Protein AF-A0AB39K925-F1 (afdb_monomer_lite)

pLDDT: mean 79.67, std 19.2, range [39.97, 98.81]

Sequence (270 aa):
MNDAAIALESFAKQTCGRACVMPPIQPVVLDVYKQSFTAFVGGAADKYQFLGRPLDIDFPDDIGAGPTGIMKSCMRKFKEASSSQITKAKFEYYGYEEAYSTDSVVKRYRGKLLLNLLTDIKNILKEEPNTQINLVGHSLGGWNVAGLSEELSKAKICTVHTLITIDPVGIRLSKSGVGNDRARIYYLEPDPVAKKWINIFSQPLKNYRDDYIAILGGRWNDDDTAKANFNSVSTYHHGEASEMFFEKKFLENKMSASDLLVSELKKVIK

Structure (mmCIF, N/CA/C/O backbone):
data_AF-A0AB39K925-F1
#
_entry.id   AF-A0AB39K925-F1
#
loop_
_atom_site.group_PDB
_atom_site.id
_atom_site.type_symbol
_atom_site.label_atom_id
_atom_site.label_alt_id
_atom_site.label_comp_id
_atom_site.label_asym_id
_atom_site.label_entity_id
_atom_site.label_seq_id
_atom_site.pdbx_PDB_ins_code
_atom_site.Cartn_x
_atom_site.Cartn_y
_atom_site.Cartn_z
_atom_site.occupancy
_atom_site.B_iso_or_equiv
_atom_site.auth_seq_id
_atom_site.auth_comp_id
_atom_site.auth_asym_id
_atom_site.auth_atom_id
_atom_site.pdbx_PDB_model_num
ATOM 1 N N . MET A 1 1 ? -50.123 -66.318 20.715 1.00 51.59 1 MET A N 1
ATOM 2 C CA . MET A 1 1 ? -48.963 -65.664 21.354 1.00 51.59 1 MET A CA 1
ATOM 3 C C . MET A 1 1 ? -47.736 -66.025 20.529 1.00 51.59 1 MET A C 1
ATOM 5 O O . MET A 1 1 ? -47.376 -67.187 20.593 1.00 51.59 1 MET A O 1
ATOM 9 N N . ASN A 1 2 ? -47.220 -65.132 19.669 1.00 53.00 2 ASN A N 1
ATOM 10 C CA . ASN A 1 2 ? -45.777 -64.810 19.572 1.00 53.00 2 ASN A CA 1
ATOM 11 C C . ASN A 1 2 ? -45.336 -63.952 18.371 1.00 53.00 2 ASN A C 1
ATOM 13 O O . ASN A 1 2 ? -44.225 -63.453 18.429 1.00 53.00 2 ASN A O 1
ATOM 17 N N . ASP A 1 3 ? -46.152 -63.685 17.347 1.00 44.84 3 ASP A N 1
ATOM 18 C CA . ASP A 1 3 ? -45.584 -63.033 16.142 1.00 44.84 3 ASP A CA 1
ATOM 19 C C . ASP A 1 3 ? -45.811 -61.513 16.047 1.00 44.84 3 ASP A C 1
ATOM 21 O O . ASP A 1 3 ? -45.020 -60.798 15.437 1.00 44.84 3 ASP A O 1
ATOM 25 N N . ALA A 1 4 ? -46.833 -60.968 16.719 1.00 45.16 4 ALA A N 1
ATOM 26 C CA . ALA A 1 4 ? -47.114 -59.526 16.684 1.00 45.16 4 ALA A CA 1
ATOM 27 C C . ALA A 1 4 ? -46.199 -58.691 17.607 1.00 45.16 4 ALA A C 1
ATOM 29 O O . ALA A 1 4 ? -45.936 -57.523 17.327 1.00 45.16 4 ALA A O 1
ATOM 30 N N . ALA A 1 5 ? -45.689 -59.285 18.693 1.00 46.44 5 ALA A N 1
ATOM 31 C CA . ALA A 1 5 ? -44.814 -58.595 19.647 1.00 46.44 5 ALA A CA 1
ATOM 32 C C . ALA A 1 5 ? -43.366 -58.478 19.132 1.00 46.44 5 ALA A C 1
ATOM 34 O O . ALA A 1 5 ? -42.722 -57.451 19.331 1.00 46.44 5 ALA A O 1
ATOM 35 N N . ILE A 1 6 ? -42.887 -59.487 18.393 1.00 49.88 6 ILE A N 1
ATOM 36 C CA . ILE A 1 6 ? -41.534 -59.504 17.813 1.00 49.88 6 ILE A CA 1
ATOM 37 C C . ILE A 1 6 ? -41.422 -58.497 16.652 1.00 49.88 6 ILE A C 1
ATOM 39 O O . ILE A 1 6 ? -40.397 -57.832 16.494 1.00 49.88 6 ILE A O 1
ATOM 43 N N . ALA A 1 7 ? -42.500 -58.306 15.882 1.00 46.22 7 ALA A N 1
ATOM 44 C CA . ALA A 1 7 ? -42.533 -57.327 14.797 1.00 46.22 7 ALA A CA 1
ATOM 45 C C . ALA A 1 7 ? -42.440 -55.872 15.305 1.00 46.22 7 ALA A C 1
ATOM 47 O O . ALA A 1 7 ? -41.695 -55.078 14.724 1.00 46.22 7 ALA A O 1
ATOM 48 N N . LEU A 1 8 ? -43.112 -55.530 16.416 1.00 45.06 8 LEU A N 1
ATOM 49 C CA . LEU A 1 8 ? -43.080 -54.175 16.988 1.00 45.06 8 LEU A CA 1
ATOM 50 C C . LEU A 1 8 ? -41.719 -53.807 17.604 1.00 45.06 8 LEU A C 1
ATOM 52 O O . LEU A 1 8 ? -41.271 -52.671 17.444 1.00 45.06 8 LEU A O 1
ATOM 56 N N . GLU A 1 9 ? -41.023 -54.750 18.250 1.00 48.09 9 GLU A N 1
ATOM 57 C CA . GLU A 1 9 ? -39.669 -54.498 18.771 1.00 48.09 9 GLU A CA 1
ATOM 58 C C . GLU A 1 9 ? -38.623 -54.341 17.656 1.00 48.09 9 GLU A C 1
ATOM 60 O O . GLU A 1 9 ? -37.677 -53.561 17.805 1.00 48.09 9 GLU A O 1
ATOM 65 N N . SER A 1 10 ? -38.798 -55.029 16.519 1.00 46.25 10 SER A N 1
ATOM 66 C CA . SER A 1 10 ? -37.899 -54.883 15.365 1.00 46.25 10 SER A CA 1
ATOM 67 C C . SER A 1 10 ? -38.067 -53.532 14.656 1.00 46.25 10 SER A C 1
ATOM 69 O O . SER A 1 10 ? -37.075 -52.926 14.252 1.00 46.25 10 SER A O 1
ATOM 71 N N . PHE A 1 11 ? -39.297 -53.004 14.599 1.00 40.09 11 PHE A N 1
ATOM 72 C CA . PHE A 1 11 ? -39.590 -51.708 13.982 1.00 40.09 11 PHE A CA 1
ATOM 73 C C . PHE A 1 11 ? -39.119 -50.535 14.855 1.00 40.09 11 PHE A C 1
ATOM 75 O O . PHE A 1 11 ? -38.554 -49.569 14.345 1.00 40.09 11 PHE A O 1
ATOM 82 N N . ALA A 1 12 ? -39.256 -50.646 16.183 1.00 42.91 12 ALA A N 1
ATOM 83 C CA . ALA A 1 12 ? -38.799 -49.619 17.122 1.00 42.91 12 ALA A CA 1
ATOM 84 C C . ALA A 1 12 ? -37.264 -49.495 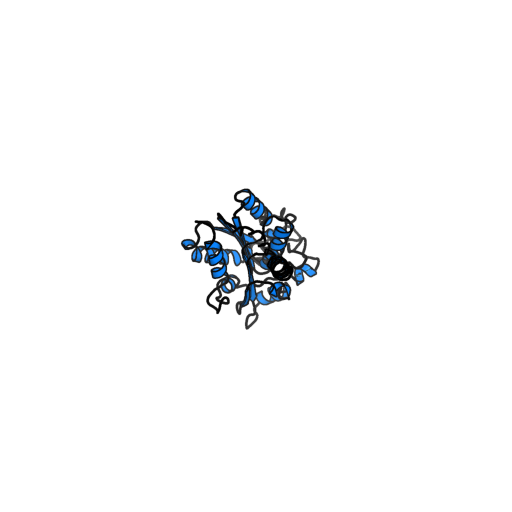17.193 1.00 42.91 12 ALA A C 1
ATOM 86 O O . ALA A 1 12 ? -36.744 -48.416 17.473 1.00 42.91 12 ALA A O 1
ATOM 87 N N . LYS A 1 13 ? -36.516 -50.570 16.895 1.00 44.41 13 LYS A N 1
ATOM 88 C CA . LYS A 1 13 ? -35.043 -50.526 16.824 1.00 44.41 13 LYS A CA 1
ATOM 89 C C . LYS A 1 13 ? -34.501 -49.964 15.507 1.00 44.41 13 LYS A C 1
ATOM 91 O O . LYS A 1 13 ? -33.328 -49.598 15.466 1.00 44.41 13 LYS A O 1
ATOM 96 N N . GLN A 1 14 ? -35.320 -49.854 14.458 1.00 44.38 14 GLN A N 1
ATOM 97 C CA . GLN A 1 14 ? -34.864 -49.428 13.129 1.00 44.38 14 GLN A CA 1
ATOM 98 C C . GLN A 1 14 ? -35.153 -47.950 12.804 1.00 44.38 14 GLN A C 1
ATOM 100 O O . GLN A 1 14 ? -34.630 -47.436 11.818 1.00 44.38 14 GLN A O 1
ATOM 105 N N . THR A 1 15 ? -35.903 -47.230 13.648 1.00 43.38 15 THR A N 1
ATOM 106 C CA . THR A 1 15 ? -36.219 -45.800 13.441 1.00 43.38 15 THR A CA 1
ATOM 107 C C . THR A 1 15 ? -35.570 -44.845 14.441 1.00 43.38 15 THR A C 1
ATOM 109 O O . THR A 1 15 ? -35.857 -43.649 14.409 1.00 43.38 15 THR A O 1
ATOM 112 N N . CYS A 1 16 ? -34.625 -45.304 15.266 1.00 39.97 16 CYS A N 1
ATOM 113 C CA . CYS A 1 16 ? -33.675 -44.398 15.919 1.00 39.97 16 CYS A CA 1
ATOM 114 C C . CYS A 1 16 ? -32.659 -43.910 14.879 1.00 39.97 16 CYS A C 1
ATOM 116 O O . CYS A 1 16 ? -31.478 -44.260 14.911 1.00 39.97 16 CYS A O 1
ATOM 118 N N . GLY A 1 17 ? -33.137 -43.113 13.919 1.00 42.66 17 GLY A N 1
ATOM 119 C CA . GLY A 1 17 ? -32.275 -42.292 13.093 1.00 42.66 17 GLY A CA 1
ATOM 120 C C . GLY A 1 17 ? -31.360 -41.523 14.032 1.00 42.66 17 GLY A C 1
ATOM 121 O O . GLY A 1 17 ? -31.836 -40.858 14.954 1.00 42.66 17 GLY A O 1
ATOM 122 N N . ARG A 1 18 ? -30.043 -41.665 13.842 1.00 45.69 18 ARG A N 1
ATOM 123 C CA . ARG A 1 18 ? -29.064 -40.781 14.474 1.00 45.69 18 ARG A CA 1
ATOM 124 C C . ARG A 1 18 ? -29.578 -39.367 14.257 1.00 45.69 18 ARG A C 1
ATOM 126 O O . ARG A 1 18 ? -29.612 -38.919 13.112 1.00 45.69 18 ARG A O 1
ATOM 133 N N . ALA A 1 19 ? -29.997 -38.699 15.331 1.00 46.19 19 ALA A N 1
ATOM 134 C CA . ALA A 1 19 ? -30.190 -37.265 15.298 1.00 46.19 19 ALA A CA 1
ATOM 135 C C . ALA A 1 19 ? -28.877 -36.712 14.749 1.00 46.19 19 ALA A C 1
ATOM 137 O O . ALA A 1 19 ? -27.824 -36.872 15.371 1.00 46.19 19 ALA A O 1
ATOM 138 N N . CYS A 1 20 ? -28.918 -36.209 13.516 1.00 41.69 20 CYS A N 1
ATOM 139 C CA . CYS A 1 20 ? -27.788 -35.530 12.925 1.00 41.69 20 CYS A CA 1
ATOM 140 C C . CYS A 1 20 ? -27.566 -34.348 13.857 1.00 41.69 20 CYS A C 1
ATOM 142 O O . CYS A 1 20 ? -28.397 -33.441 13.903 1.00 41.69 20 CYS A O 1
ATOM 144 N N . VAL A 1 21 ? -26.546 -34.444 14.712 1.00 49.94 21 VAL A N 1
ATOM 145 C CA . VAL A 1 21 ? -26.159 -33.356 15.598 1.00 49.94 21 VAL A CA 1
ATOM 146 C C . VAL A 1 21 ? -25.818 -32.233 14.643 1.00 49.94 21 VAL A C 1
ATOM 148 O O . VAL A 1 21 ? -24.780 -32.283 13.982 1.00 49.94 21 VAL A O 1
ATOM 151 N N . MET A 1 22 ? -26.749 -31.294 14.472 1.00 47.53 22 MET A N 1
ATOM 152 C CA . MET A 1 22 ? -26.477 -30.120 13.670 1.00 47.53 22 MET A CA 1
ATOM 153 C C . MET A 1 22 ? -25.223 -29.506 14.282 1.00 47.53 22 MET A C 1
ATOM 155 O O . MET A 1 22 ? -25.206 -29.298 15.503 1.00 47.53 22 MET A O 1
ATOM 159 N N . PRO A 1 23 ? -24.155 -29.289 13.494 1.00 61.94 23 PRO A N 1
ATOM 160 C CA . PRO A 1 23 ? -22.993 -28.605 14.020 1.00 61.94 23 PRO A CA 1
ATOM 161 C C . PRO A 1 23 ? -23.488 -27.298 14.648 1.00 61.94 23 PRO A C 1
ATOM 163 O O . PRO A 1 23 ? -24.399 -26.672 14.088 1.00 61.94 23 PRO A O 1
ATOM 166 N N . PRO A 1 24 ? -22.979 -26.926 15.836 1.00 61.25 24 PRO A N 1
ATOM 167 C CA . PRO A 1 24 ? -23.414 -25.714 16.510 1.00 61.25 24 PRO A CA 1
ATOM 168 C C . PRO A 1 24 ? -23.374 -24.566 15.506 1.00 61.25 24 PRO A C 1
ATOM 170 O O . PRO A 1 24 ? -22.366 -24.384 14.822 1.00 61.25 24 PRO A O 1
ATOM 173 N N . ILE A 1 25 ? -24.494 -23.847 15.380 1.00 60.50 25 ILE A N 1
ATOM 174 C CA . ILE A 1 25 ? -24.596 -22.673 14.514 1.00 60.50 25 ILE A CA 1
ATOM 175 C C . ILE A 1 25 ? -23.546 -21.692 15.019 1.00 60.50 25 ILE A C 1
ATOM 177 O O . ILE A 1 25 ? -23.737 -21.026 16.036 1.00 60.50 25 ILE A O 1
ATOM 181 N N . GLN A 1 26 ? -22.403 -21.663 14.344 1.00 48.38 26 GLN A N 1
ATOM 182 C CA . GLN A 1 26 ? -21.343 -20.730 14.650 1.00 48.38 26 GLN A CA 1
ATOM 183 C C . GLN A 1 26 ? -21.826 -19.379 14.117 1.00 48.38 26 GLN A C 1
ATOM 185 O O . GLN A 1 26 ? -22.092 -19.275 12.915 1.00 48.38 26 GLN A O 1
ATOM 190 N N . PRO A 1 27 ? -22.027 -18.362 14.975 1.00 52.28 27 PRO A N 1
ATOM 191 C CA . PRO A 1 27 ? -22.447 -17.056 14.500 1.00 52.28 27 PRO A CA 1
ATOM 192 C C . PRO A 1 27 ? -21.432 -16.579 13.465 1.00 52.28 27 PRO A C 1
ATOM 194 O O . PRO A 1 27 ? -20.229 -16.575 13.735 1.00 52.28 27 PRO A O 1
ATOM 197 N N . VAL A 1 28 ? -21.903 -16.187 12.281 1.00 50.75 28 VAL A N 1
ATOM 198 C CA . VAL A 1 28 ? -21.050 -15.486 11.322 1.00 50.75 28 VAL A CA 1
ATOM 199 C C . VAL A 1 28 ? -20.752 -14.129 11.945 1.00 50.75 28 VAL A C 1
ATOM 201 O O . VAL A 1 28 ? -21.590 -13.228 11.927 1.00 50.75 28 VAL A O 1
ATOM 204 N N . VAL A 1 29 ? -19.579 -14.001 12.562 1.00 54.28 29 VAL A N 1
ATOM 205 C CA . VAL A 1 29 ? -19.074 -12.713 13.030 1.00 54.28 29 VAL A CA 1
ATOM 206 C C . VAL A 1 29 ? -18.722 -11.919 11.780 1.00 54.28 29 VAL A C 1
ATOM 208 O O . VAL A 1 29 ? -17.685 -12.134 11.160 1.00 54.28 29 VAL A O 1
ATOM 211 N N . LEU A 1 30 ? -19.635 -11.049 11.357 1.00 59.06 30 LEU A N 1
ATOM 212 C CA . LEU A 1 30 ? -19.348 -10.079 10.312 1.00 59.06 30 LEU A CA 1
ATOM 213 C C . LEU A 1 30 ? -18.447 -9.004 10.915 1.00 59.06 30 LEU A C 1
ATOM 215 O O . LEU A 1 30 ? -18.808 -8.388 11.918 1.00 59.06 30 LEU A O 1
ATOM 219 N N . ASP A 1 31 ? -17.284 -8.770 10.308 1.00 67.25 31 ASP A N 1
ATOM 220 C CA . ASP A 1 31 ? -16.444 -7.638 10.683 1.00 67.25 31 ASP A CA 1
ATOM 221 C C . ASP A 1 31 ? -17.167 -6.340 10.331 1.00 67.25 31 ASP A C 1
ATOM 223 O O . ASP A 1 31 ? -17.244 -5.924 9.172 1.00 67.25 31 ASP A O 1
ATOM 227 N N . VAL A 1 32 ? -17.726 -5.706 11.353 1.00 84.62 32 VAL A N 1
ATOM 228 C CA . VAL A 1 32 ? -18.398 -4.424 11.222 1.00 84.62 32 VAL A CA 1
ATOM 229 C C . VAL A 1 32 ? -17.369 -3.316 11.404 1.00 84.62 32 VAL A C 1
ATOM 231 O O . VAL A 1 32 ? -17.030 -2.946 12.524 1.00 84.62 32 VAL A O 1
ATOM 234 N N . TYR A 1 33 ? -16.867 -2.773 10.296 1.00 92.56 33 TYR A N 1
ATOM 235 C CA . TYR A 1 33 ? -15.899 -1.678 10.331 1.00 92.56 33 TYR A CA 1
ATOM 236 C C . TYR A 1 33 ? -16.581 -0.319 10.524 1.00 92.56 33 TYR A C 1
ATOM 238 O O . TYR A 1 33 ? -17.520 0.017 9.798 1.00 92.56 33 TYR A O 1
ATOM 246 N N . LYS A 1 34 ? -16.084 0.492 11.468 1.00 93.00 34 LYS A N 1
ATOM 247 C CA . LYS A 1 34 ? -16.598 1.852 11.734 1.00 93.00 34 LYS A CA 1
ATOM 248 C C . LYS A 1 34 ? -15.879 2.945 10.955 1.00 93.00 34 LYS A C 1
ATOM 250 O O . LYS A 1 34 ? -16.462 3.990 10.681 1.00 93.00 34 LYS A O 1
ATOM 255 N N . GLN A 1 35 ? -14.617 2.709 10.623 1.00 95.19 35 GLN A N 1
ATOM 256 C CA . GLN A 1 35 ? -13.798 3.585 9.795 1.00 95.19 35 GLN A CA 1
ATOM 257 C C . GLN A 1 35 ? -12.802 2.750 8.990 1.00 95.19 35 GLN A C 1
ATOM 259 O O . GLN A 1 35 ? -12.639 1.553 9.233 1.00 95.19 35 GLN A O 1
ATOM 264 N N . SER A 1 36 ? -12.115 3.386 8.048 1.00 96.62 36 SER A N 1
ATOM 265 C CA . SER A 1 36 ? -11.005 2.775 7.320 1.00 96.62 36 SER A CA 1
ATOM 266 C C . SER A 1 36 ? -9.754 3.632 7.391 1.00 96.62 36 SER A C 1
ATOM 268 O O . SER A 1 36 ? -9.810 4.864 7.410 1.00 96.62 36 SER A O 1
ATOM 270 N N . PHE A 1 37 ? -8.619 2.951 7.377 1.00 98.00 37 PHE A N 1
ATOM 271 C CA . PHE A 1 37 ? -7.307 3.532 7.191 1.00 98.00 37 PHE A CA 1
ATOM 272 C C . PHE A 1 37 ? -6.637 2.837 6.010 1.00 98.00 37 PHE A C 1
ATOM 274 O O . PHE A 1 37 ? -6.571 1.609 5.958 1.00 98.00 37 PHE A O 1
ATOM 281 N N . THR A 1 38 ? -6.163 3.626 5.050 1.00 98.56 38 THR A N 1
ATOM 282 C CA . THR A 1 38 ? -5.440 3.122 3.883 1.00 98.56 38 THR A CA 1
ATOM 283 C C . THR A 1 38 ? -4.083 3.800 3.779 1.00 98.56 38 THR A C 1
ATOM 285 O O . THR A 1 38 ? -4.007 5.020 3.615 1.00 98.56 38 THR A O 1
ATOM 288 N N . ALA A 1 39 ? -3.017 3.006 3.837 1.00 98.69 39 ALA A N 1
ATOM 289 C CA . ALA A 1 39 ? -1.658 3.482 3.619 1.00 98.69 39 ALA A CA 1
ATOM 290 C C . ALA A 1 39 ? -1.254 3.299 2.152 1.00 98.69 39 ALA A C 1
ATOM 292 O O . ALA A 1 39 ? -1.333 2.192 1.620 1.00 98.69 39 ALA A O 1
ATOM 293 N N . PHE A 1 40 ? -0.793 4.376 1.518 1.00 98.75 40 PHE A N 1
ATOM 294 C CA . PHE A 1 40 ? -0.135 4.343 0.214 1.00 98.75 40 PHE A CA 1
ATOM 295 C C . PHE A 1 40 ? 1.375 4.423 0.434 1.00 98.75 40 PHE A C 1
ATOM 297 O O . PHE A 1 40 ? 1.874 5.424 0.948 1.00 98.75 40 PHE A O 1
ATOM 304 N N . VAL A 1 41 ? 2.095 3.367 0.066 1.00 98.19 41 VAL A N 1
ATOM 305 C CA . VAL A 1 41 ? 3.518 3.185 0.360 1.00 98.19 41 VAL A CA 1
ATOM 306 C C . VAL A 1 41 ? 4.323 3.208 -0.933 1.00 98.19 41 VAL A C 1
ATOM 308 O O . VAL A 1 41 ? 4.177 2.338 -1.794 1.00 98.19 41 VAL A O 1
ATOM 311 N N . GLY A 1 42 ? 5.159 4.232 -1.067 1.00 95.50 42 GLY A N 1
ATOM 312 C CA . GLY A 1 42 ? 6.044 4.430 -2.209 1.00 95.50 42 GLY A CA 1
ATOM 313 C C . GLY A 1 42 ? 7.257 3.508 -2.208 1.00 95.50 42 GLY A C 1
ATOM 314 O O . GLY A 1 42 ? 7.669 3.016 -1.160 1.00 95.50 42 GLY A O 1
ATOM 315 N N . GLY A 1 43 ? 7.838 3.299 -3.387 1.00 90.06 43 GLY A N 1
ATOM 316 C CA . GLY A 1 43 ? 9.073 2.541 -3.570 1.00 90.06 43 GLY A CA 1
ATOM 317 C C . GLY A 1 43 ? 10.343 3.298 -3.180 1.00 90.06 43 GLY A C 1
ATOM 318 O O . GLY A 1 43 ? 10.303 4.381 -2.585 1.00 90.06 43 GLY A O 1
ATOM 319 N N . ALA A 1 44 ? 11.492 2.734 -3.570 1.00 85.31 44 ALA A N 1
ATOM 320 C CA . ALA A 1 44 ? 12.769 3.445 -3.560 1.00 85.31 44 ALA A CA 1
ATOM 321 C C . ALA A 1 44 ? 12.610 4.835 -4.182 1.00 85.31 44 ALA A C 1
ATOM 323 O O . ALA A 1 44 ? 11.936 4.974 -5.202 1.00 85.31 44 ALA A O 1
ATOM 324 N N . ALA A 1 45 ? 13.256 5.845 -3.598 1.00 85.88 45 ALA A N 1
ATOM 325 C CA . ALA A 1 45 ? 13.236 7.205 -4.127 1.00 85.88 45 ALA A CA 1
ATOM 326 C C . ALA A 1 45 ? 11.848 7.885 -4.139 1.00 85.88 45 ALA A C 1
ATOM 328 O O . ALA A 1 45 ? 11.738 8.946 -4.738 1.00 85.88 45 ALA A O 1
ATOM 329 N N . ASP A 1 46 ? 10.783 7.334 -3.535 1.00 91.06 46 ASP A N 1
ATOM 330 C CA . ASP A 1 46 ? 9.438 7.927 -3.656 1.00 91.06 46 ASP A CA 1
ATOM 331 C C . ASP A 1 46 ? 9.202 9.074 -2.662 1.00 91.06 46 ASP A C 1
ATOM 333 O O . ASP A 1 46 ? 9.090 10.238 -3.055 1.00 91.06 46 ASP A O 1
ATOM 337 N N . LYS A 1 47 ? 9.172 8.779 -1.354 1.00 91.00 47 LYS A N 1
ATOM 338 C CA . LYS A 1 47 ? 8.989 9.807 -0.308 1.00 91.00 47 LYS A CA 1
ATOM 339 C C . LYS A 1 47 ? 10.292 10.509 0.050 1.00 91.00 47 LYS A C 1
ATOM 341 O O . LYS A 1 47 ? 10.277 11.679 0.427 1.00 91.00 47 LYS A O 1
ATOM 346 N N . TYR A 1 48 ? 11.398 9.789 -0.088 1.00 85.81 48 TYR A N 1
ATOM 347 C CA . TYR A 1 48 ? 12.736 10.200 0.308 1.00 85.81 48 TYR A CA 1
ATOM 348 C C . TYR A 1 48 ? 13.745 9.788 -0.760 1.00 85.81 48 TYR A C 1
ATOM 350 O O . TYR A 1 48 ? 13.521 8.809 -1.465 1.00 85.81 48 TYR A O 1
ATOM 358 N N . GLN A 1 49 ? 14.878 10.485 -0.847 1.00 78.94 49 GLN A N 1
ATOM 359 C CA . GLN A 1 49 ? 15.953 10.146 -1.785 1.00 78.94 49 GLN A CA 1
ATOM 360 C C . GLN A 1 49 ? 16.597 8.775 -1.494 1.00 78.94 49 GLN A C 1
ATOM 362 O O . GLN A 1 49 ? 16.706 8.355 -0.333 1.00 78.94 49 GLN A O 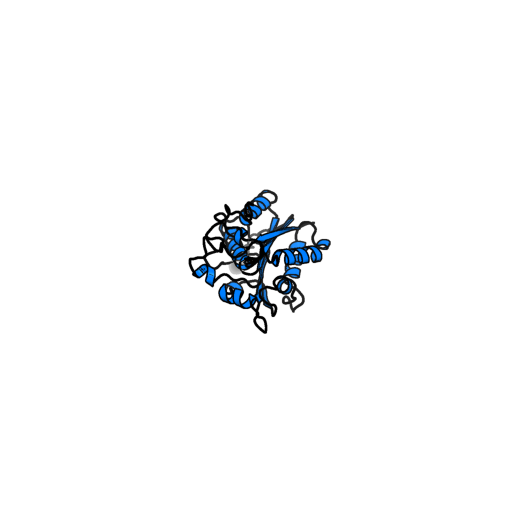1
ATOM 367 N N . PHE A 1 50 ? 17.061 8.106 -2.559 1.00 69.19 50 PHE A N 1
ATOM 368 C CA . PHE A 1 50 ? 17.614 6.740 -2.540 1.00 69.19 50 PHE A CA 1
ATOM 369 C C . PHE A 1 50 ? 19.160 6.649 -2.486 1.00 69.19 50 PHE A C 1
ATOM 371 O O . PHE A 1 50 ? 19.705 5.553 -2.405 1.00 69.19 50 PHE A O 1
ATOM 378 N N . LEU A 1 51 ? 19.905 7.761 -2.452 1.00 56.97 51 LEU A N 1
ATOM 379 C CA . LEU A 1 51 ? 21.380 7.768 -2.364 1.00 56.97 51 LEU A CA 1
ATOM 380 C C . LEU A 1 51 ? 21.877 8.579 -1.154 1.00 56.97 51 LEU A C 1
ATOM 382 O O . LEU A 1 51 ? 21.325 9.629 -0.853 1.00 56.97 51 LEU A O 1
ATOM 386 N N . GLY A 1 52 ? 22.920 8.083 -0.468 1.00 51.88 52 GLY A N 1
ATOM 387 C CA . GLY A 1 52 ? 23.663 8.827 0.572 1.00 51.88 52 GLY A CA 1
ATOM 388 C C . GLY A 1 52 ? 23.481 8.402 2.040 1.00 51.88 52 GLY A C 1
ATOM 389 O O . GLY A 1 52 ? 24.119 8.973 2.919 1.00 51.88 52 GLY A O 1
ATOM 390 N N . ARG A 1 53 ? 22.686 7.368 2.352 1.00 52.03 53 ARG A N 1
ATOM 391 C CA . ARG A 1 53 ? 22.410 6.980 3.757 1.00 52.03 53 ARG A CA 1
ATOM 392 C C . ARG A 1 53 ? 23.448 6.137 4.525 1.00 52.03 53 ARG A C 1
ATOM 394 O O . ARG A 1 53 ? 23.147 5.793 5.667 1.00 52.03 53 ARG A O 1
ATOM 401 N N . PRO A 1 54 ? 24.643 5.786 4.006 1.00 43.34 54 PRO A N 1
ATOM 402 C CA . PRO A 1 54 ? 25.708 5.277 4.871 1.00 43.34 54 PRO A CA 1
ATOM 403 C C . PRO A 1 54 ? 26.350 6.348 5.773 1.00 43.34 54 PRO A C 1
ATOM 405 O O . PRO A 1 54 ? 27.132 5.967 6.636 1.00 43.34 54 PRO A O 1
ATOM 408 N N . LEU A 1 55 ? 26.072 7.650 5.569 1.00 42.59 55 LEU A N 1
ATOM 409 C CA . LEU A 1 55 ? 26.792 8.757 6.230 1.00 42.59 55 LEU A CA 1
ATOM 410 C C . LEU A 1 55 ? 25.909 9.889 6.808 1.00 42.59 55 LEU A C 1
ATOM 412 O O . LEU A 1 55 ? 26.464 10.893 7.234 1.00 42.59 55 LEU A O 1
ATOM 416 N N . ASP A 1 56 ? 24.573 9.768 6.821 1.00 51.12 56 ASP A N 1
ATOM 417 C CA . ASP A 1 56 ? 23.650 10.840 7.274 1.00 51.12 56 ASP A CA 1
ATOM 418 C C . ASP A 1 56 ? 23.894 12.216 6.605 1.00 51.12 56 ASP A C 1
ATOM 420 O O . ASP A 1 56 ? 23.748 13.271 7.221 1.00 51.12 56 ASP A O 1
ATOM 424 N N . ILE A 1 57 ? 24.264 12.216 5.320 1.00 52.59 57 ILE A N 1
ATOM 425 C CA . ILE A 1 57 ? 24.455 13.440 4.530 1.00 52.59 57 ILE A CA 1
ATOM 426 C C . ILE A 1 57 ? 23.183 13.703 3.715 1.00 52.59 57 ILE A C 1
ATOM 428 O O . ILE A 1 57 ? 22.857 12.940 2.803 1.00 52.59 57 ILE A O 1
ATOM 432 N N . ASP A 1 58 ? 22.476 14.790 4.037 1.00 55.41 58 ASP A N 1
ATOM 433 C CA . ASP A 1 58 ? 21.344 15.300 3.255 1.00 55.41 58 ASP A CA 1
ATOM 434 C C . ASP A 1 58 ? 21.877 16.018 2.001 1.00 55.41 58 ASP A C 1
ATOM 436 O O . ASP A 1 58 ? 22.249 17.193 2.046 1.00 55.41 58 ASP A O 1
ATOM 440 N N . PHE A 1 59 ? 21.926 15.318 0.867 1.00 53.34 59 PHE A N 1
ATOM 441 C CA . PHE A 1 59 ? 22.161 15.963 -0.425 1.00 53.34 59 PHE A CA 1
ATOM 442 C C . PHE A 1 59 ? 20.924 16.787 -0.846 1.00 53.34 59 PHE A C 1
ATOM 444 O O . PHE A 1 59 ? 19.798 16.494 -0.426 1.00 53.34 59 PHE A O 1
ATOM 451 N N . PRO A 1 60 ? 21.096 17.853 -1.646 1.00 53.12 60 PRO A N 1
ATOM 452 C CA . PRO A 1 60 ? 19.959 18.566 -2.219 1.00 53.12 60 PRO A CA 1
ATOM 453 C C . PRO A 1 60 ? 19.158 17.659 -3.185 1.00 53.12 60 PRO A C 1
ATOM 455 O O . PRO A 1 60 ? 19.655 16.634 -3.666 1.00 53.12 60 PRO A O 1
ATOM 458 N N . ASP A 1 61 ? 17.873 17.989 -3.404 1.00 53.75 61 ASP A N 1
ATOM 459 C CA . ASP A 1 61 ? 16.901 17.106 -4.092 1.00 53.75 61 ASP A CA 1
ATOM 460 C C . ASP A 1 61 ? 17.284 16.770 -5.550 1.00 53.75 61 ASP A C 1
ATOM 462 O O . ASP A 1 61 ? 16.762 15.827 -6.135 1.00 53.75 61 ASP A O 1
ATOM 466 N N . ASP A 1 62 ? 18.231 17.512 -6.115 1.00 48.59 62 ASP A N 1
ATOM 467 C CA . ASP A 1 62 ? 18.770 17.407 -7.468 1.00 48.59 62 ASP A CA 1
ATOM 468 C C . ASP A 1 62 ? 20.005 16.491 -7.596 1.00 48.59 62 ASP A C 1
ATOM 470 O O . ASP A 1 62 ? 20.413 16.186 -8.717 1.00 48.59 62 ASP A O 1
ATOM 474 N N . ILE A 1 63 ? 20.587 16.008 -6.487 1.00 45.03 63 ILE A N 1
ATOM 475 C CA . ILE A 1 63 ? 21.827 15.193 -6.482 1.00 45.03 63 ILE A CA 1
ATOM 476 C C . ILE A 1 63 ? 21.562 13.714 -6.090 1.00 45.03 63 ILE A C 1
ATOM 478 O O . ILE A 1 63 ? 22.471 12.953 -5.766 1.00 45.03 63 ILE A O 1
ATOM 482 N N . GLY A 1 64 ? 20.316 13.233 -6.182 1.00 53.38 64 GLY A N 1
ATOM 483 C CA . GLY A 1 64 ? 19.952 11.847 -5.854 1.00 53.38 64 GLY A CA 1
ATOM 484 C C . GLY A 1 64 ? 18.823 11.277 -6.714 1.00 53.38 64 GLY A C 1
ATOM 485 O O . GLY A 1 64 ? 18.154 11.991 -7.452 1.00 53.38 64 GLY A O 1
ATOM 486 N N . ALA A 1 65 ? 18.588 9.965 -6.621 1.00 67.69 65 ALA A N 1
ATOM 487 C CA . ALA A 1 65 ? 17.365 9.375 -7.162 1.00 67.69 65 ALA A CA 1
ATOM 488 C C . ALA A 1 65 ? 16.197 9.705 -6.211 1.00 67.69 65 ALA A C 1
ATOM 490 O O . ALA A 1 65 ? 16.186 9.220 -5.077 1.00 67.69 65 ALA A O 1
ATOM 491 N N . GLY A 1 66 ? 15.244 10.531 -6.662 1.00 77.12 66 GLY A N 1
ATOM 492 C CA . GLY A 1 66 ? 14.050 10.957 -5.908 1.00 77.12 66 GLY A CA 1
ATOM 493 C C . GLY A 1 66 ? 14.179 12.318 -5.206 1.00 77.12 66 GLY A C 1
ATOM 494 O O . GLY A 1 66 ? 15.212 12.966 -5.354 1.00 77.12 66 GLY A O 1
ATOM 495 N N . PRO A 1 67 ? 13.172 12.742 -4.410 1.00 88.06 67 PRO A N 1
ATOM 496 C CA . PRO A 1 67 ? 11.878 12.083 -4.198 1.00 88.06 67 PRO A CA 1
ATOM 497 C C . PRO A 1 67 ? 10.959 12.180 -5.434 1.00 88.06 67 PRO A C 1
ATOM 499 O O . PRO A 1 67 ? 10.804 13.255 -6.008 1.00 88.06 67 PRO A O 1
ATOM 502 N N . THR A 1 68 ? 10.336 11.077 -5.856 1.00 89.00 68 THR A N 1
ATOM 503 C CA . THR A 1 68 ? 9.491 11.024 -7.067 1.00 89.00 68 THR A CA 1
ATOM 504 C C . THR A 1 68 ? 8.016 11.330 -6.797 1.00 89.00 68 THR A C 1
ATOM 506 O O . THR A 1 68 ? 7.329 11.848 -7.676 1.00 89.00 68 THR A O 1
ATOM 509 N N . GLY A 1 69 ? 7.505 11.048 -5.594 1.00 93.75 69 GLY A N 1
ATOM 510 C CA . GLY A 1 69 ? 6.110 11.311 -5.228 1.00 93.75 69 GLY A CA 1
ATOM 511 C C . GLY A 1 69 ? 5.073 10.527 -6.046 1.00 93.75 69 GLY A C 1
ATOM 512 O O . GLY A 1 69 ? 3.935 10.997 -6.190 1.00 93.75 69 GLY A O 1
ATOM 513 N N . ILE A 1 70 ? 5.440 9.361 -6.583 1.00 95.25 70 ILE A N 1
ATOM 514 C CA . ILE A 1 70 ? 4.578 8.500 -7.405 1.00 95.25 70 ILE A CA 1
ATOM 515 C C . ILE A 1 70 ? 3.360 8.066 -6.590 1.00 95.25 70 ILE A C 1
ATOM 517 O O . ILE A 1 70 ? 2.220 8.350 -6.976 1.00 95.25 70 ILE A O 1
ATOM 521 N N . MET A 1 71 ? 3.571 7.458 -5.421 1.00 98.12 71 MET A N 1
ATOM 522 C CA . MET A 1 71 ? 2.461 6.970 -4.600 1.00 98.12 71 MET A CA 1
ATOM 523 C C . MET A 1 71 ? 1.703 8.088 -3.887 1.00 98.12 71 MET A C 1
ATOM 525 O O . MET A 1 71 ? 0.495 7.963 -3.673 1.00 98.12 71 MET A O 1
ATOM 529 N N . LYS A 1 72 ? 2.343 9.238 -3.633 1.00 98.12 72 LYS A N 1
ATOM 530 C CA . LYS A 1 72 ? 1.635 10.454 -3.197 1.00 98.12 72 LYS A CA 1
ATOM 531 C C . LYS A 1 72 ? 0.632 10.921 -4.253 1.00 98.12 72 LYS A C 1
ATOM 533 O O . LYS A 1 72 ? -0.504 11.269 -3.927 1.00 98.12 72 LYS A O 1
ATOM 538 N N . SER A 1 73 ? 1.051 10.928 -5.518 1.00 97.88 73 SER A N 1
ATOM 539 C CA . SER A 1 73 ? 0.208 11.323 -6.649 1.00 97.88 73 SER A CA 1
ATOM 540 C C . SER A 1 73 ? -0.903 10.305 -6.906 1.00 97.88 73 SER A C 1
ATOM 542 O O . SER A 1 73 ? -2.048 10.708 -7.108 1.00 97.88 73 SER A O 1
ATOM 544 N N . CYS A 1 74 ? -0.592 9.008 -6.816 1.00 98.44 74 CYS A N 1
ATOM 545 C CA . CYS A 1 74 ? -1.564 7.917 -6.897 1.00 98.44 74 CYS A CA 1
ATOM 546 C C . CYS A 1 74 ? -2.651 8.048 -5.815 1.00 98.44 74 CYS A C 1
ATOM 548 O O . CYS A 1 74 ? -3.839 8.109 -6.136 1.00 98.44 74 CYS A O 1
ATOM 550 N N . MET A 1 75 ? -2.253 8.218 -4.547 1.00 98.44 75 MET A N 1
ATOM 551 C CA . MET A 1 75 ? -3.175 8.443 -3.429 1.00 98.44 75 MET A CA 1
ATOM 552 C C . MET A 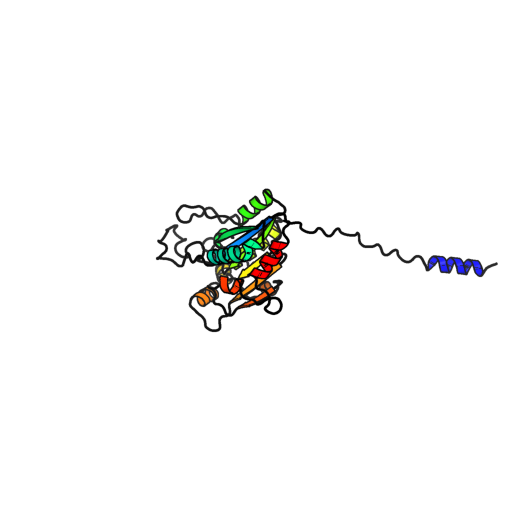1 75 ? -4.066 9.663 -3.670 1.00 98.44 75 MET A C 1
ATOM 554 O O . MET A 1 75 ? -5.272 9.606 -3.438 1.00 98.44 75 MET A O 1
ATOM 558 N N . ARG A 1 76 ? -3.493 10.783 -4.129 1.00 97.81 76 ARG A N 1
ATOM 559 C CA . ARG A 1 76 ? -4.260 12.006 -4.392 1.00 97.81 76 ARG A CA 1
ATOM 560 C C . ARG A 1 76 ? -5.320 11.782 -5.474 1.00 97.81 76 ARG A C 1
ATOM 562 O O . ARG A 1 76 ? -6.485 12.076 -5.216 1.00 97.81 76 ARG A O 1
ATOM 569 N N . LYS A 1 77 ? -4.942 11.206 -6.622 1.00 97.81 77 LYS A N 1
ATOM 570 C CA . LYS A 1 77 ? -5.885 10.846 -7.697 1.00 97.81 77 LYS A CA 1
ATOM 571 C C . LYS A 1 77 ? -6.992 9.920 -7.176 1.00 97.81 77 LYS A C 1
ATOM 573 O O . LYS A 1 77 ? -8.164 10.137 -7.468 1.00 97.81 77 LYS A O 1
ATOM 578 N N . PHE A 1 78 ? -6.638 8.927 -6.356 1.00 97.50 78 PHE A N 1
ATOM 579 C CA . PHE A 1 78 ? -7.605 8.003 -5.761 1.00 97.50 78 PHE A CA 1
ATOM 580 C C . PHE A 1 78 ? -8.602 8.719 -4.850 1.00 97.50 78 PHE A C 1
ATOM 582 O O . PHE A 1 78 ? -9.811 8.521 -4.976 1.00 97.50 78 PHE A O 1
ATOM 589 N N . LYS A 1 79 ? -8.113 9.577 -3.948 1.00 95.56 79 LYS A N 1
ATOM 590 C CA . LYS A 1 79 ? -8.959 10.371 -3.048 1.00 95.56 79 LYS A CA 1
ATOM 591 C C . LYS A 1 79 ? -9.912 11.268 -3.829 1.00 95.56 79 LYS A C 1
ATOM 593 O O . LYS A 1 79 ? -11.092 11.309 -3.506 1.00 95.56 79 LYS A O 1
ATOM 598 N N . GLU A 1 80 ? -9.418 11.953 -4.859 1.00 94.25 80 GLU A N 1
ATOM 599 C CA . GLU A 1 80 ? -10.233 12.810 -5.726 1.00 94.25 80 GLU A CA 1
ATOM 600 C C . GLU A 1 80 ? -11.355 11.994 -6.395 1.00 94.25 80 GLU A C 1
ATOM 602 O O . GLU A 1 80 ? -12.531 12.330 -6.240 1.00 94.25 80 GLU A O 1
ATOM 607 N N . ALA A 1 81 ? -11.016 10.864 -7.026 1.00 92.50 81 ALA A N 1
ATOM 608 C CA . ALA A 1 81 ? -11.965 10.000 -7.736 1.00 92.50 81 ALA A CA 1
ATOM 609 C C . ALA A 1 81 ? -12.987 9.279 -6.828 1.00 92.50 81 ALA A C 1
ATOM 611 O O . ALA A 1 81 ? -14.080 8.921 -7.276 1.00 92.50 81 ALA A O 1
ATOM 612 N N . SER A 1 82 ? -12.651 9.046 -5.556 1.00 92.56 82 SER A N 1
ATOM 613 C CA . SER A 1 82 ? -13.475 8.263 -4.620 1.00 92.56 82 SER A CA 1
ATOM 614 C C . SER A 1 82 ? -14.180 9.089 -3.538 1.00 92.56 82 SER A C 1
ATOM 616 O O . SER A 1 82 ? -15.028 8.553 -2.824 1.00 92.56 82 SER A O 1
ATOM 618 N N . SER A 1 83 ? -13.888 10.389 -3.438 1.00 84.62 83 SER A N 1
ATOM 619 C CA . SER A 1 83 ? -14.362 11.291 -2.373 1.00 84.62 83 SER A CA 1
ATOM 620 C C . SER A 1 83 ? -15.881 11.300 -2.161 1.00 84.62 83 SER A C 1
ATOM 622 O O . SER A 1 83 ? -16.342 11.309 -1.024 1.00 84.62 83 SER A O 1
ATOM 624 N N . SER A 1 84 ? -16.676 11.245 -3.232 1.00 84.12 84 SER A N 1
ATOM 625 C CA . SER A 1 84 ? -18.146 11.221 -3.153 1.00 84.12 84 SER A CA 1
ATOM 626 C C . SER A 1 84 ? -18.722 9.864 -2.734 1.00 84.12 84 SER A C 1
ATOM 628 O O . SER A 1 84 ? -19.909 9.752 -2.428 1.00 84.12 84 SER A O 1
ATOM 630 N N . GLN A 1 85 ? -17.895 8.819 -2.735 1.00 84.88 85 GLN A N 1
ATOM 631 C CA . GLN A 1 85 ? -18.316 7.432 -2.567 1.00 84.88 85 GLN A CA 1
ATOM 632 C C . GLN A 1 85 ? -17.995 6.871 -1.176 1.00 84.88 85 GLN A C 1
ATOM 634 O O . GLN A 1 85 ? -18.507 5.806 -0.830 1.00 84.88 85 GLN A O 1
ATOM 639 N N . ILE A 1 86 ? -17.151 7.556 -0.397 1.00 87.31 86 ILE A N 1
ATOM 640 C CA . ILE A 1 86 ? -16.566 7.044 0.846 1.00 87.31 86 ILE A CA 1
ATOM 641 C C . ILE A 1 86 ? -16.635 8.129 1.927 1.00 87.31 86 ILE A C 1
ATOM 643 O O . ILE A 1 86 ? -16.134 9.229 1.732 1.00 87.31 86 ILE A O 1
ATOM 647 N N . THR A 1 87 ? -17.241 7.826 3.079 1.00 76.25 87 THR A N 1
ATOM 648 C CA . THR A 1 87 ? -17.583 8.844 4.094 1.00 76.25 87 THR A CA 1
ATOM 649 C C . THR A 1 87 ? -16.756 8.774 5.386 1.00 76.25 87 THR A C 1
ATOM 651 O O . THR A 1 87 ? -16.832 9.699 6.187 1.00 76.25 87 THR A O 1
ATOM 654 N N . LYS A 1 88 ? -15.941 7.724 5.597 1.00 87.75 88 LYS A N 1
ATOM 655 C CA . LYS A 1 88 ? -15.098 7.524 6.803 1.00 87.75 88 LYS A CA 1
ATOM 656 C C . LYS A 1 88 ? -13.756 6.851 6.484 1.00 87.75 88 LYS A C 1
ATOM 658 O O . LYS A 1 88 ? -13.417 5.799 7.034 1.00 87.75 88 LYS A O 1
ATOM 663 N N . ALA A 1 89 ? -13.009 7.428 5.546 1.00 92.31 89 ALA A N 1
ATOM 664 C CA . ALA A 1 89 ? -11.701 6.914 5.149 1.00 92.31 89 ALA A CA 1
ATOM 665 C C . ALA A 1 89 ? -10.573 7.904 5.418 1.00 92.31 89 ALA A C 1
ATOM 667 O O . ALA A 1 89 ? -10.592 9.042 4.945 1.00 92.31 89 ALA A O 1
ATOM 668 N N . LYS A 1 90 ? -9.563 7.430 6.150 1.00 95.88 90 LYS A N 1
ATOM 669 C CA . LYS A 1 90 ? -8.275 8.093 6.318 1.00 95.88 90 LYS A CA 1
ATOM 670 C C . LYS A 1 90 ? -7.280 7.509 5.320 1.00 95.88 90 LYS A C 1
ATOM 672 O O . LYS A 1 90 ? -7.176 6.294 5.166 1.00 95.88 90 LYS A O 1
ATOM 677 N N . PHE A 1 91 ? -6.536 8.392 4.667 1.00 97.38 91 PHE A N 1
ATOM 678 C CA . PHE A 1 91 ? -5.518 8.043 3.683 1.00 97.38 91 PHE A CA 1
ATOM 679 C C . PHE A 1 91 ? -4.215 8.716 4.066 1.00 97.38 91 PHE A C 1
ATOM 681 O O . PHE A 1 91 ? -4.206 9.937 4.237 1.00 97.38 91 PHE A O 1
ATOM 688 N N . GLU A 1 92 ? -3.145 7.938 4.160 1.00 98.00 92 GLU A N 1
ATOM 689 C CA . GLU A 1 92 ? -1.821 8.434 4.529 1.00 98.00 92 GLU A CA 1
ATOM 690 C C . GLU A 1 92 ? -0.753 7.926 3.561 1.00 98.00 92 GLU A C 1
ATOM 692 O O . GLU A 1 92 ? -0.875 6.847 2.975 1.00 98.00 92 GLU A O 1
ATOM 697 N N . TYR A 1 93 ? 0.292 8.734 3.389 1.00 98.06 93 TYR A N 1
ATOM 698 C CA . TYR A 1 93 ? 1.378 8.484 2.448 1.00 98.06 93 TYR A CA 1
ATOM 699 C C . TYR A 1 93 ? 2.696 8.193 3.171 1.00 98.06 93 TYR A C 1
ATOM 701 O O . TYR A 1 93 ? 3.185 9.010 3.962 1.00 98.06 93 TYR A O 1
ATOM 709 N N . TYR A 1 94 ? 3.303 7.060 2.829 1.00 96.38 94 TYR A N 1
ATOM 710 C CA . TYR A 1 94 ? 4.524 6.550 3.440 1.00 96.38 94 TYR A CA 1
ATOM 711 C C . TYR A 1 94 ? 5.603 6.246 2.396 1.00 96.38 94 TYR A C 1
ATOM 713 O O . TYR A 1 94 ? 5.308 5.922 1.247 1.00 96.38 94 TYR A O 1
ATOM 721 N N . GLY A 1 95 ? 6.866 6.350 2.800 1.00 93.38 95 GLY A N 1
ATOM 722 C CA . GLY A 1 95 ? 7.991 5.740 2.096 1.00 93.38 95 GLY A CA 1
ATOM 723 C C . GLY A 1 95 ? 8.113 4.272 2.491 1.00 93.38 95 GLY A C 1
ATOM 724 O O . GLY A 1 95 ? 7.651 3.883 3.566 1.00 93.38 95 GLY A O 1
ATOM 725 N N . TYR A 1 96 ? 8.742 3.451 1.651 1.00 90.56 96 TYR A N 1
ATOM 726 C CA . TYR A 1 96 ? 8.943 2.037 1.969 1.00 90.56 96 TYR A CA 1
ATOM 727 C C . TYR A 1 96 ? 9.669 1.855 3.314 1.00 90.56 96 TYR A C 1
ATOM 729 O O . TYR A 1 96 ? 9.326 0.947 4.064 1.00 90.56 96 TYR A O 1
ATOM 737 N N . GLU A 1 97 ? 10.596 2.751 3.676 1.00 87.06 97 GLU A N 1
ATOM 738 C CA . GLU A 1 97 ? 11.349 2.693 4.935 1.00 87.06 97 GLU A CA 1
ATOM 739 C C . GLU A 1 97 ? 10.456 2.806 6.176 1.00 87.06 97 GLU A C 1
ATOM 741 O O . GLU A 1 97 ? 10.803 2.291 7.235 1.00 87.06 97 GLU A O 1
ATOM 746 N N . GLU A 1 98 ? 9.323 3.500 6.054 1.00 91.50 98 GLU A N 1
ATOM 747 C CA . GLU A 1 98 ? 8.358 3.710 7.139 1.00 91.50 98 GLU A CA 1
ATOM 748 C C . GLU A 1 98 ? 7.382 2.534 7.277 1.00 91.50 98 GLU A C 1
ATOM 750 O O . GLU A 1 98 ? 6.705 2.415 8.298 1.00 91.50 98 GLU A O 1
ATOM 755 N N . ALA A 1 99 ? 7.315 1.667 6.261 1.00 92.44 99 ALA A N 1
ATOM 756 C CA . ALA A 1 99 ? 6.543 0.426 6.244 1.00 92.44 99 ALA A CA 1
ATOM 757 C C . ALA A 1 99 ? 7.388 -0.808 6.616 1.00 92.44 99 ALA A C 1
ATOM 759 O O . ALA A 1 99 ? 6.956 -1.935 6.395 1.00 92.44 99 ALA A O 1
ATOM 760 N N . TYR A 1 100 ? 8.587 -0.597 7.164 1.00 85.00 100 TYR A N 1
ATOM 761 C CA . TYR A 1 100 ? 9.441 -1.633 7.743 1.00 85.00 100 TYR A CA 1
ATOM 762 C C . TYR A 1 100 ? 9.287 -1.641 9.276 1.00 85.00 100 TYR A C 1
ATOM 764 O O . TYR A 1 100 ? 8.997 -0.589 9.845 1.00 85.00 100 TYR A O 1
ATOM 772 N N . SER A 1 101 ? 9.446 -2.805 9.923 1.00 74.69 101 SER A N 1
ATOM 773 C CA . SER A 1 101 ? 9.072 -3.145 11.319 1.00 74.69 101 SER A CA 1
ATOM 774 C C . SER A 1 101 ? 9.423 -2.122 12.428 1.00 74.69 101 SER A C 1
ATOM 776 O O . SER A 1 101 ? 10.041 -1.077 12.208 1.00 74.69 101 SER A O 1
ATOM 778 N N . THR A 1 102 ? 9.059 -2.409 13.686 1.00 65.62 102 THR A N 1
ATOM 779 C CA . THR A 1 102 ? 9.312 -1.498 14.827 1.00 65.62 102 THR A CA 1
ATOM 780 C C . THR A 1 102 ? 10.780 -1.123 15.046 1.00 65.62 102 THR A C 1
ATOM 782 O O . THR A 1 102 ? 11.043 -0.052 15.588 1.00 65.62 102 THR A O 1
ATOM 785 N N . ASP A 1 103 ? 11.731 -1.943 14.595 1.00 54.97 103 ASP A N 1
ATOM 786 C CA . ASP A 1 103 ? 13.169 -1.720 14.821 1.00 54.97 103 ASP A CA 1
ATOM 787 C C . ASP A 1 103 ? 13.749 -0.604 13.925 1.00 54.97 103 ASP A C 1
ATOM 789 O O . ASP A 1 103 ? 14.924 -0.240 14.008 1.00 54.97 103 ASP A O 1
ATOM 793 N N . SER A 1 104 ? 12.919 -0.019 13.056 1.00 53.38 104 SER A N 1
ATOM 794 C CA . SER A 1 104 ? 13.377 0.765 11.907 1.00 53.38 104 SER A CA 1
ATOM 795 C C . SER A 1 104 ? 13.505 2.272 12.126 1.00 53.38 104 SER A C 1
ATOM 797 O O . SER A 1 104 ? 14.106 2.934 11.273 1.00 53.38 104 SER A O 1
ATOM 799 N N . VAL A 1 105 ? 12.965 2.867 13.201 1.00 57.41 105 VAL A N 1
ATOM 800 C CA . VAL A 1 105 ? 12.657 4.315 13.166 1.00 57.41 105 VAL A CA 1
ATOM 801 C C . VAL A 1 105 ? 13.251 5.134 14.315 1.00 57.41 105 VAL A C 1
ATOM 803 O O . VAL A 1 105 ? 12.558 5.651 15.182 1.00 57.41 105 VAL A O 1
ATOM 806 N N . VAL A 1 106 ? 14.567 5.345 14.233 1.00 61.25 106 VAL A N 1
ATOM 807 C CA . VAL A 1 106 ? 15.264 6.519 14.810 1.00 61.25 106 VAL A CA 1
ATOM 808 C C . VAL A 1 106 ? 15.825 7.458 13.730 1.00 61.25 106 VAL A C 1
ATOM 810 O O . VAL A 1 106 ? 16.474 8.456 14.041 1.00 61.25 106 VAL A O 1
ATOM 813 N N . LYS A 1 107 ? 15.593 7.153 12.443 1.00 67.38 107 LYS A N 1
ATOM 814 C CA . LYS A 1 107 ? 16.159 7.926 11.330 1.00 67.38 107 LYS A CA 1
ATOM 815 C C . LYS A 1 107 ? 15.407 9.229 11.106 1.00 67.38 107 LYS A C 1
ATOM 817 O O . LYS A 1 107 ? 14.195 9.324 11.308 1.00 67.38 107 LYS A O 1
ATOM 822 N N . ARG A 1 108 ? 16.154 10.228 10.645 1.00 75.06 108 ARG A N 1
ATOM 823 C CA . ARG A 1 108 ? 15.628 11.521 10.226 1.00 75.06 108 ARG A CA 1
ATOM 824 C C . ARG A 1 108 ? 15.855 11.712 8.732 1.00 75.06 108 ARG A C 1
ATOM 826 O O . ARG A 1 108 ? 16.821 11.201 8.182 1.00 75.06 108 ARG A O 1
ATOM 833 N N . TYR A 1 109 ? 14.970 12.464 8.099 1.00 76.19 109 TYR A N 1
ATOM 834 C CA . TYR A 1 109 ? 15.188 13.047 6.781 1.00 76.19 109 TYR A CA 1
ATOM 835 C C . TYR A 1 109 ? 15.028 14.556 6.929 1.00 76.19 109 TYR A C 1
ATOM 837 O O . TYR A 1 109 ? 13.978 15.012 7.400 1.00 76.19 109 TYR A O 1
ATOM 845 N N . ARG A 1 110 ? 16.078 15.330 6.620 1.00 75.19 110 ARG A N 1
ATOM 846 C CA . ARG A 1 110 ? 16.098 16.790 6.836 1.00 75.19 110 ARG A CA 1
ATOM 847 C C . ARG A 1 110 ? 15.701 17.190 8.256 1.00 75.19 110 ARG A C 1
ATOM 849 O O . ARG A 1 110 ? 14.832 18.033 8.479 1.00 75.19 110 ARG A O 1
ATOM 856 N N . GLY A 1 111 ? 16.275 16.493 9.236 1.00 73.81 111 GLY A N 1
ATOM 857 C CA . GLY A 1 111 ? 16.013 16.721 10.658 1.00 73.81 111 GLY A CA 1
ATOM 858 C C . GLY A 1 111 ? 14.639 16.261 11.165 1.00 73.81 111 GLY A C 1
ATOM 859 O O . GLY A 1 111 ? 14.404 16.329 12.372 1.00 73.81 111 GLY A O 1
ATOM 860 N N . LYS A 1 112 ? 13.741 15.739 10.318 1.00 80.25 112 LYS A N 1
ATOM 861 C CA . LYS A 1 112 ? 12.428 15.214 10.737 1.00 80.25 112 LYS A CA 1
ATOM 862 C C . LYS A 1 112 ? 12.475 13.707 10.919 1.00 80.25 112 LYS A C 1
ATOM 864 O O . LYS A 1 112 ? 12.933 13.013 10.019 1.00 80.25 112 LYS A O 1
ATOM 869 N N . LEU A 1 113 ? 11.994 13.215 12.060 1.00 85.00 113 LEU A N 1
ATOM 870 C CA . LEU A 1 113 ? 11.851 11.778 12.300 1.00 85.00 113 LEU A CA 1
ATOM 871 C C . LEU A 1 113 ? 10.917 11.181 11.240 1.00 85.00 113 LEU A C 1
ATOM 873 O O . LEU A 1 113 ? 9.900 11.796 10.907 1.00 85.00 113 LEU A O 1
ATOM 877 N N . LEU A 1 114 ? 11.283 10.022 10.697 1.00 86.06 114 LEU A N 1
ATOM 878 C CA . LEU A 1 114 ? 10.390 9.299 9.794 1.00 86.06 114 LEU A CA 1
ATOM 879 C C . LEU A 1 114 ? 9.174 8.768 10.570 1.00 86.06 114 LEU A C 1
ATOM 881 O O . LEU A 1 114 ? 9.228 8.607 11.790 1.00 86.06 114 LEU A O 1
ATOM 885 N N . LEU A 1 115 ? 8.072 8.506 9.872 1.00 90.50 115 LEU A N 1
ATOM 886 C CA . LEU A 1 115 ? 6.911 7.839 10.456 1.00 90.50 115 LEU A CA 1
ATOM 887 C C . LEU A 1 115 ? 7.187 6.341 10.648 1.00 90.50 115 LEU A C 1
ATOM 889 O O . LEU A 1 115 ? 8.158 5.790 10.126 1.00 90.50 115 LEU A O 1
ATOM 893 N N . ASN A 1 116 ? 6.301 5.666 11.376 1.00 92.50 116 ASN A N 1
ATOM 894 C CA . ASN A 1 116 ? 6.315 4.213 11.497 1.00 92.50 116 ASN A CA 1
ATOM 895 C C . ASN A 1 116 ? 4.895 3.675 11.309 1.00 92.50 116 ASN A C 1
ATOM 897 O O . ASN A 1 116 ? 4.057 3.787 12.202 1.00 92.50 116 ASN A O 1
ATOM 901 N N . LEU A 1 117 ? 4.637 3.069 10.150 1.00 95.38 117 LEU A N 1
ATOM 902 C CA . LEU A 1 117 ? 3.308 2.608 9.759 1.00 95.38 117 LEU A CA 1
ATOM 903 C C . LEU A 1 117 ? 2.752 1.546 10.720 1.00 95.38 117 LEU A C 1
ATOM 905 O O . LEU A 1 117 ? 1.573 1.582 11.057 1.00 95.38 117 LEU A O 1
ATOM 909 N N . LEU A 1 118 ? 3.588 0.632 11.219 1.00 95.00 118 LEU A N 1
ATOM 910 C CA . LEU A 1 118 ? 3.175 -0.361 12.218 1.00 95.00 118 LEU A CA 1
ATOM 911 C C . LEU A 1 118 ? 2.697 0.300 13.522 1.00 95.00 118 LEU A C 1
ATOM 913 O O . LEU A 1 118 ? 1.680 -0.100 14.090 1.00 95.00 118 LEU A O 1
ATOM 917 N N . THR A 1 119 ? 3.413 1.319 13.994 1.00 93.19 119 THR A N 1
ATOM 918 C CA . THR A 1 119 ? 3.046 2.097 15.185 1.00 93.19 119 THR A CA 1
ATOM 919 C C . THR A 1 119 ? 1.770 2.893 14.946 1.00 93.19 119 THR A C 1
ATOM 921 O O . THR A 1 119 ? 0.876 2.868 15.791 1.00 93.19 119 THR A O 1
ATOM 924 N N . ASP A 1 120 ? 1.638 3.529 13.783 1.00 95.31 120 ASP A N 1
ATOM 925 C CA . ASP A 1 120 ? 0.424 4.255 13.411 1.00 95.31 120 ASP A CA 1
ATOM 926 C C . ASP A 1 120 ? -0.791 3.320 13.371 1.00 95.31 120 ASP A C 1
ATOM 928 O O . ASP A 1 120 ? -1.827 3.643 13.948 1.00 95.31 120 ASP A O 1
ATOM 932 N N . ILE A 1 121 ? -0.660 2.125 12.780 1.00 97.12 121 ILE A N 1
ATOM 933 C CA . ILE A 1 121 ? -1.721 1.105 12.761 1.00 97.12 121 ILE A CA 1
ATOM 934 C C . ILE A 1 121 ? -2.101 0.687 14.186 1.00 97.12 121 ILE A C 1
ATOM 936 O O . ILE A 1 121 ? -3.289 0.646 14.508 1.00 97.12 121 ILE A O 1
ATOM 940 N N . LYS A 1 122 ? -1.122 0.420 15.063 1.00 96.38 122 LYS A N 1
ATOM 941 C CA . LYS A 1 122 ? -1.381 0.089 16.477 1.00 96.38 122 LYS A CA 1
ATOM 942 C C . LYS A 1 122 ? -2.153 1.203 17.188 1.00 96.38 122 LYS A C 1
ATOM 944 O O . LYS A 1 122 ? -3.095 0.913 17.921 1.00 96.38 122 LYS A O 1
ATOM 949 N N . ASN A 1 123 ? -1.779 2.461 16.965 1.00 96.44 123 ASN A N 1
ATOM 950 C CA . ASN A 1 123 ? -2.445 3.610 17.577 1.00 96.44 123 ASN A CA 1
ATOM 951 C C . ASN A 1 123 ? -3.874 3.785 17.048 1.00 96.44 123 ASN A C 1
ATOM 953 O O . ASN A 1 123 ? -4.801 3.929 17.840 1.00 96.44 123 ASN A O 1
ATOM 957 N N . ILE A 1 124 ? -4.072 3.676 15.733 1.00 97.25 124 ILE A N 1
ATOM 958 C CA . ILE A 1 124 ? -5.395 3.762 15.098 1.00 97.25 124 ILE A CA 1
ATOM 959 C C . ILE A 1 124 ? -6.331 2.669 15.625 1.00 97.25 124 ILE A C 1
ATOM 961 O O . ILE A 1 124 ? -7.481 2.948 15.949 1.00 97.25 124 ILE A O 1
ATOM 965 N N . LEU A 1 125 ? -5.845 1.431 15.747 1.00 96.81 125 LEU A N 1
ATOM 966 C CA . LEU A 1 125 ? -6.634 0.318 16.282 1.00 96.81 125 LEU A CA 1
ATOM 967 C C . LEU A 1 125 ? -6.874 0.434 17.791 1.00 96.81 125 LEU A C 1
ATOM 969 O O . LEU A 1 125 ? -7.875 -0.068 18.291 1.00 96.81 125 LEU A O 1
ATOM 973 N N . LYS A 1 126 ? -5.988 1.107 18.530 1.00 97.19 126 LYS A N 1
ATOM 974 C CA . LYS A 1 126 ? -6.227 1.434 19.939 1.00 97.19 126 LYS A CA 1
ATOM 975 C C . LYS A 1 126 ? -7.352 2.462 20.092 1.00 97.19 126 LYS A C 1
ATOM 977 O O . LYS A 1 126 ? -8.135 2.353 21.030 1.00 97.19 126 LYS A O 1
ATOM 982 N N . GLU A 1 127 ? -7.420 3.446 19.197 1.00 96.31 127 GLU A N 1
ATOM 983 C CA . GLU A 1 127 ? -8.463 4.478 19.190 1.00 96.31 127 GLU A CA 1
ATOM 984 C C . GLU A 1 127 ? -9.815 3.935 18.703 1.00 96.31 127 GLU A C 1
ATOM 986 O O . GLU A 1 127 ? -10.837 4.160 19.347 1.00 96.31 127 GLU A O 1
ATOM 991 N N . GLU A 1 128 ? -9.831 3.178 17.603 1.00 95.50 128 GLU A N 1
ATOM 992 C CA . GLU A 1 128 ? -11.018 2.478 17.105 1.00 95.50 128 GLU A CA 1
ATOM 993 C C . GLU A 1 128 ? -10.641 1.056 16.647 1.00 95.50 128 GLU A C 1
ATOM 995 O O . GLU A 1 128 ? -10.179 0.866 15.513 1.00 95.50 128 GLU A O 1
ATOM 1000 N N . PRO A 1 129 ? -10.880 0.035 17.495 1.00 95.00 129 PRO A N 1
ATOM 1001 C CA . PRO A 1 129 ? -10.533 -1.359 17.205 1.00 95.00 129 PRO A CA 1
ATOM 1002 C C . PRO A 1 129 ? -11.185 -1.927 15.945 1.00 95.00 129 PRO A C 1
ATOM 1004 O O . PRO A 1 129 ? -10.627 -2.821 15.315 1.00 95.00 129 PRO A O 1
ATOM 1007 N N . ASN A 1 130 ? -12.339 -1.393 15.534 1.00 94.19 130 ASN A N 1
ATOM 1008 C CA . ASN A 1 130 ? -13.040 -1.829 14.327 1.00 94.19 130 ASN A CA 1
ATOM 1009 C C . ASN A 1 130 ? -12.657 -0.982 13.104 1.00 94.19 130 ASN A C 1
ATOM 1011 O O . ASN A 1 130 ? -13.511 -0.609 12.293 1.00 94.19 130 ASN A O 1
ATOM 1015 N N . THR A 1 131 ? -11.375 -0.640 12.975 1.00 96.62 131 THR A N 1
ATOM 1016 C CA . THR A 1 131 ? -10.854 0.050 11.792 1.00 96.62 131 THR A CA 1
ATOM 1017 C C . THR A 1 131 ? -10.472 -0.957 10.711 1.00 96.62 131 THR A C 1
ATOM 1019 O O . THR A 1 131 ? -9.716 -1.896 10.949 1.00 96.62 131 THR A O 1
ATOM 1022 N N . GLN A 1 132 ? -10.962 -0.745 9.490 1.00 97.19 132 GLN A N 1
ATOM 1023 C CA . GLN A 1 132 ? -10.528 -1.498 8.318 1.00 97.19 132 GLN A CA 1
ATOM 1024 C C . GLN A 1 132 ? -9.132 -1.023 7.899 1.00 97.19 132 GLN A C 1
ATOM 1026 O O . GLN A 1 132 ? -8.978 0.117 7.457 1.00 97.19 132 GLN A O 1
ATOM 1031 N N . ILE A 1 133 ? -8.120 -1.882 8.031 1.00 98.31 133 ILE A N 1
ATOM 1032 C CA . ILE A 1 133 ? -6.742 -1.579 7.619 1.00 98.31 133 ILE A CA 1
ATOM 1033 C C . ILE A 1 133 ? -6.524 -2.045 6.181 1.00 98.31 133 ILE A C 1
ATOM 1035 O O . ILE A 1 133 ? -6.717 -3.221 5.875 1.00 98.31 133 ILE A O 1
ATOM 1039 N N . ASN A 1 134 ? -6.104 -1.134 5.308 1.00 98.62 134 ASN A N 1
ATOM 1040 C CA . ASN A 1 134 ? -5.791 -1.412 3.910 1.00 98.62 134 ASN A CA 1
ATOM 1041 C C . ASN A 1 134 ? -4.387 -0.894 3.573 1.00 98.62 134 ASN A C 1
ATOM 1043 O O . ASN A 1 134 ? -3.984 0.169 4.046 1.00 98.62 134 ASN A O 1
ATOM 1047 N N . LEU A 1 135 ? -3.651 -1.622 2.738 1.00 98.81 135 LEU A N 1
ATOM 1048 C CA . LEU A 1 135 ? -2.281 -1.291 2.354 1.00 98.81 135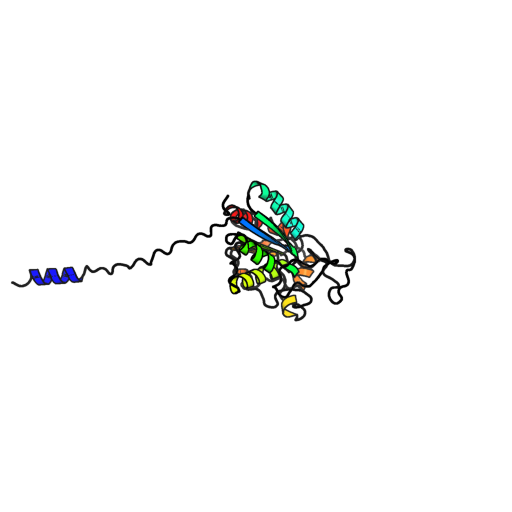 LEU A CA 1
ATOM 1049 C C . LEU A 1 135 ? -2.141 -1.334 0.831 1.00 98.81 135 LEU A C 1
ATOM 1051 O O . LEU A 1 135 ? -2.534 -2.312 0.201 1.00 98.81 135 LEU A O 1
ATOM 1055 N N . VAL A 1 136 ? -1.561 -0.288 0.245 1.00 98.81 136 VAL A N 1
ATOM 1056 C CA . VAL A 1 136 ? -1.255 -0.191 -1.188 1.00 98.81 136 VAL A CA 1
ATOM 1057 C C . VAL A 1 136 ? 0.222 0.146 -1.328 1.00 98.81 136 VAL A C 1
ATOM 1059 O O . VAL A 1 136 ? 0.631 1.244 -0.963 1.00 98.81 136 VAL A O 1
ATOM 1062 N N . GLY A 1 137 ? 1.031 -0.779 -1.835 1.00 98.25 137 GLY A N 1
ATOM 1063 C CA . GLY A 1 137 ? 2.477 -0.608 -1.949 1.00 98.25 137 GLY A CA 1
ATOM 1064 C C . GLY A 1 137 ? 2.969 -0.754 -3.380 1.00 98.25 137 GLY A C 1
ATOM 1065 O O . GLY A 1 137 ? 2.542 -1.659 -4.094 1.00 98.25 137 GLY A O 1
ATOM 1066 N N . HIS A 1 138 ? 3.895 0.111 -3.787 1.00 96.44 138 HIS A N 1
ATOM 1067 C CA . HIS A 1 138 ? 4.567 0.043 -5.087 1.00 96.44 138 HIS A CA 1
ATOM 1068 C C . HIS A 1 138 ? 6.047 -0.304 -4.934 1.00 96.44 138 HIS A C 1
ATOM 1070 O O . HIS A 1 138 ? 6.698 0.211 -4.024 1.00 96.44 138 HIS A O 1
ATOM 1076 N N . SER A 1 139 ? 6.604 -1.136 -5.822 1.00 92.50 139 SER A N 1
ATOM 1077 C CA . SER A 1 139 ? 8.045 -1.431 -5.844 1.00 92.50 139 SER A CA 1
ATOM 1078 C C . SER A 1 139 ? 8.526 -1.976 -4.481 1.00 92.50 139 SER A C 1
ATOM 1080 O O . SER A 1 139 ? 7.920 -2.919 -3.967 1.00 92.50 139 SER A O 1
ATOM 1082 N N . LEU A 1 140 ? 9.562 -1.398 -3.851 1.00 89.31 140 LEU A N 1
ATOM 1083 C CA . LEU A 1 140 ? 9.969 -1.769 -2.479 1.00 89.31 140 LEU A CA 1
ATOM 1084 C C . LEU A 1 140 ? 8.867 -1.528 -1.441 1.00 89.31 140 LEU A C 1
ATOM 1086 O O . LEU A 1 140 ? 8.776 -2.247 -0.450 1.00 89.31 140 LEU A O 1
ATOM 1090 N N . GLY A 1 141 ? 8.006 -0.536 -1.668 1.00 94.06 141 GLY A N 1
ATOM 1091 C CA . GLY A 1 141 ? 6.824 -0.312 -0.848 1.00 94.06 141 GLY A CA 1
ATOM 1092 C C . GLY A 1 141 ? 5.865 -1.495 -0.924 1.00 94.06 141 GLY A C 1
ATOM 1093 O O . GLY A 1 141 ? 5.304 -1.866 0.098 1.00 94.06 141 GLY A O 1
ATOM 1094 N N . GLY A 1 142 ? 5.739 -2.129 -2.097 1.00 95.19 142 GLY A N 1
ATOM 1095 C CA . GLY A 1 142 ? 4.975 -3.362 -2.315 1.00 95.19 142 GLY A CA 1
ATOM 1096 C C . GLY A 1 142 ? 5.516 -4.538 -1.503 1.00 95.19 142 GLY A C 1
ATOM 1097 O O . GLY A 1 142 ? 4.756 -5.197 -0.798 1.00 95.19 142 GLY A O 1
ATOM 1098 N N . TRP A 1 143 ? 6.836 -4.740 -1.531 1.00 92.06 143 TRP A N 1
ATOM 1099 C CA . TRP A 1 143 ? 7.518 -5.739 -0.699 1.00 92.06 143 TRP A CA 1
ATOM 1100 C C . TRP A 1 143 ? 7.306 -5.484 0.798 1.00 92.06 143 TRP A C 1
ATOM 1102 O O . TRP A 1 143 ? 6.995 -6.396 1.562 1.00 92.06 143 TRP A O 1
ATOM 1112 N N . ASN A 1 144 ? 7.410 -4.226 1.229 1.00 93.38 144 ASN A N 1
ATOM 1113 C CA . ASN A 1 144 ? 7.289 -3.893 2.643 1.00 93.38 144 ASN A CA 1
ATOM 1114 C C . ASN A 1 144 ? 5.861 -3.987 3.174 1.00 93.38 144 ASN A C 1
ATOM 1116 O O . ASN A 1 144 ? 5.675 -4.495 4.273 1.00 93.38 144 ASN A O 1
ATOM 1120 N N . VAL A 1 145 ? 4.838 -3.581 2.415 1.00 96.81 145 VAL A N 1
ATOM 1121 C CA . VAL A 1 145 ? 3.451 -3.786 2.869 1.00 96.81 145 VAL A CA 1
ATOM 1122 C C . VAL A 1 145 ? 3.062 -5.261 2.904 1.00 96.81 145 VAL A C 1
ATOM 1124 O O . VAL A 1 145 ? 2.267 -5.656 3.754 1.00 96.81 145 VAL A O 1
ATOM 1127 N N . ALA A 1 146 ? 3.641 -6.075 2.021 1.00 95.12 146 ALA A N 1
ATOM 1128 C CA . ALA A 1 146 ? 3.499 -7.521 2.051 1.00 95.12 146 ALA A CA 1
ATOM 1129 C C . ALA A 1 146 ? 4.092 -8.103 3.347 1.00 95.12 146 ALA A C 1
ATOM 1131 O O . ALA A 1 146 ? 3.367 -8.763 4.093 1.00 95.12 146 ALA A O 1
ATOM 1132 N N . GLY A 1 147 ? 5.342 -7.766 3.683 1.00 93.56 147 GLY A N 1
ATOM 1133 C CA . GLY A 1 147 ? 5.979 -8.220 4.929 1.00 93.56 147 GLY A CA 1
ATOM 1134 C C . GLY A 1 147 ? 5.287 -7.685 6.185 1.00 93.56 147 GLY A C 1
ATOM 1135 O O . GLY A 1 147 ? 5.067 -8.417 7.148 1.00 93.56 147 GLY A O 1
ATOM 1136 N N . LEU A 1 148 ? 4.834 -6.431 6.153 1.00 95.44 148 LEU A N 1
ATOM 1137 C CA . LEU A 1 148 ? 4.079 -5.835 7.250 1.00 95.44 148 LEU A CA 1
ATOM 1138 C C . LEU A 1 148 ? 2.732 -6.536 7.466 1.00 95.44 148 LEU A C 1
ATOM 1140 O O . LEU A 1 148 ? 2.305 -6.696 8.608 1.00 95.44 148 LEU A O 1
ATOM 1144 N N . SER A 1 149 ? 2.056 -6.973 6.397 1.00 96.81 149 SER A N 1
ATOM 1145 C CA . SER A 1 149 ? 0.799 -7.723 6.521 1.00 96.81 149 SER A CA 1
ATOM 1146 C C . SER A 1 149 ? 0.992 -9.057 7.253 1.00 96.81 149 SER A C 1
ATOM 1148 O O . SER A 1 149 ? 0.190 -9.415 8.120 1.00 96.81 149 SER A O 1
ATOM 1150 N N . GLU A 1 150 ? 2.097 -9.746 6.967 1.00 94.62 150 GLU A N 1
ATOM 1151 C CA . GLU A 1 150 ? 2.498 -10.977 7.642 1.00 94.62 150 GLU A CA 1
ATOM 1152 C C . GLU A 1 150 ? 2.820 -10.714 9.120 1.00 94.62 150 GLU A C 1
ATOM 1154 O O . GLU A 1 150 ? 2.319 -11.411 10.006 1.00 94.62 150 GLU A O 1
ATOM 1159 N N . GLU A 1 151 ? 3.603 -9.669 9.405 1.00 93.81 151 GLU A N 1
ATOM 1160 C CA . GLU A 1 151 ? 3.985 -9.280 10.764 1.00 93.81 151 GLU A CA 1
ATOM 1161 C C . GLU A 1 151 ? 2.765 -8.914 11.623 1.00 93.81 151 GLU A C 1
ATOM 1163 O O . GLU A 1 151 ? 2.628 -9.409 12.743 1.00 93.81 151 GLU A O 1
ATOM 1168 N N . LEU A 1 152 ? 1.841 -8.104 11.091 1.00 95.69 152 LEU A N 1
ATOM 1169 C CA . LEU A 1 152 ? 0.595 -7.725 11.769 1.00 95.69 152 LEU A CA 1
ATOM 1170 C C . LEU A 1 152 ? -0.245 -8.950 12.149 1.00 95.69 152 LEU A C 1
ATOM 1172 O O . LEU A 1 152 ? -0.790 -9.003 13.258 1.00 95.69 152 LEU A O 1
ATOM 1176 N N . SER A 1 153 ? -0.313 -9.933 11.249 1.00 95.44 153 SER A N 1
ATOM 1177 C CA . SER A 1 153 ? -1.039 -11.182 11.462 1.00 95.44 153 SER A CA 1
ATOM 1178 C C . SER A 1 153 ? -0.358 -12.063 12.515 1.00 95.44 153 SER A C 1
ATOM 1180 O O . SER A 1 153 ? -0.991 -12.459 13.497 1.00 95.44 153 SER A O 1
ATOM 1182 N N . LYS A 1 154 ? 0.955 -12.308 12.384 1.00 94.50 154 LYS A N 1
ATOM 1183 C CA . LYS A 1 154 ? 1.738 -13.118 13.338 1.00 94.50 154 LYS A CA 1
ATOM 1184 C C . LYS A 1 154 ? 1.731 -12.523 14.744 1.00 94.50 154 LYS A C 1
ATOM 1186 O O . LYS A 1 154 ? 1.609 -13.257 15.724 1.00 94.50 154 LYS A O 1
ATOM 1191 N N . ALA A 1 155 ? 1.800 -11.197 14.845 1.00 94.31 155 ALA A N 1
ATOM 1192 C CA . ALA A 1 155 ? 1.713 -10.468 16.106 1.00 94.31 155 ALA A CA 1
ATOM 1193 C C . ALA A 1 155 ? 0.280 -10.378 16.668 1.00 94.31 155 ALA A C 1
ATOM 1195 O O . ALA A 1 155 ? 0.093 -9.815 17.746 1.00 94.31 155 ALA A O 1
ATOM 1196 N N . LYS A 1 156 ? -0.728 -10.919 15.965 1.00 96.12 156 LYS A N 1
ATOM 1197 C CA . LYS A 1 156 ? -2.154 -10.873 16.335 1.00 96.12 156 LYS A CA 1
ATOM 1198 C C . LYS A 1 156 ? -2.675 -9.447 16.562 1.00 96.12 156 LYS A C 1
ATOM 1200 O O . LYS A 1 156 ? -3.542 -9.231 17.403 1.00 96.12 156 LYS A O 1
ATOM 1205 N N . ILE A 1 157 ? -2.141 -8.475 15.818 1.00 95.38 157 ILE A N 1
ATOM 1206 C CA . ILE A 1 157 ? -2.565 -7.069 15.887 1.00 95.38 157 ILE A CA 1
ATOM 1207 C C . ILE A 1 157 ? -3.837 -6.879 15.062 1.00 95.38 157 ILE A C 1
ATOM 1209 O O . ILE A 1 157 ? -4.837 -6.376 15.562 1.00 95.38 157 ILE A O 1
ATOM 1213 N N . CYS A 1 158 ? -3.795 -7.282 13.792 1.00 96.00 158 CYS A N 1
ATOM 1214 C CA . CYS A 1 158 ? -4.952 -7.320 12.904 1.00 96.00 158 CYS A CA 1
ATOM 1215 C C . CYS A 1 158 ? -4.643 -8.182 11.677 1.00 96.00 158 CYS A C 1
ATOM 1217 O O . CYS A 1 158 ? -3.483 -8.433 11.354 1.00 96.00 158 CYS A O 1
ATOM 1219 N N . THR A 1 159 ? -5.688 -8.586 10.959 1.00 96.94 159 THR A N 1
ATOM 1220 C CA . THR A 1 159 ? -5.559 -9.078 9.584 1.00 96.94 159 THR A CA 1
ATOM 1221 C C . THR A 1 159 ? -5.836 -7.921 8.632 1.00 96.94 159 THR A C 1
ATOM 1223 O O . THR A 1 159 ? -6.907 -7.310 8.710 1.00 96.94 159 THR A O 1
ATOM 1226 N N . VAL A 1 160 ? -4.898 -7.631 7.726 1.00 97.94 160 VAL A N 1
ATOM 1227 C CA . VAL A 1 160 ? -5.080 -6.600 6.693 1.00 97.94 160 VAL A CA 1
ATOM 1228 C C . VAL A 1 160 ? -6.308 -6.944 5.850 1.00 97.94 160 VAL A C 1
ATOM 1230 O O . VAL A 1 160 ? -6.500 -8.085 5.430 1.00 97.94 160 VAL A O 1
ATOM 1233 N N . HIS A 1 161 ? -7.178 -5.964 5.622 1.00 97.88 161 HIS A N 1
ATOM 1234 C CA . HIS A 1 161 ? -8.408 -6.177 4.875 1.00 97.88 161 HIS A CA 1
ATOM 1235 C C . HIS A 1 161 ? -8.127 -6.243 3.373 1.00 97.88 161 HIS A C 1
ATOM 1237 O O . HIS A 1 161 ? -8.343 -7.284 2.759 1.00 97.88 161 HIS A O 1
ATOM 1243 N N . THR A 1 162 ? -7.590 -5.160 2.807 1.00 98.38 162 THR A N 1
ATOM 1244 C CA . THR A 1 162 ? -7.152 -5.113 1.406 1.00 98.38 162 THR A CA 1
ATOM 1245 C C . THR A 1 162 ? -5.654 -4.863 1.344 1.00 98.38 162 THR A C 1
ATOM 1247 O O . THR A 1 162 ? -5.182 -3.843 1.842 1.00 98.38 162 THR A O 1
ATOM 1250 N N . LEU A 1 163 ? -4.918 -5.769 0.710 1.00 98.62 163 LEU A N 1
ATOM 1251 C CA . LEU A 1 163 ? -3.516 -5.605 0.349 1.00 98.62 163 LEU A CA 1
ATOM 1252 C C . LEU A 1 163 ? -3.417 -5.453 -1.168 1.00 98.62 163 LEU A C 1
ATOM 1254 O O . LEU A 1 163 ? -3.958 -6.272 -1.909 1.00 98.62 163 LEU A O 1
ATOM 1258 N N . ILE A 1 164 ? -2.731 -4.415 -1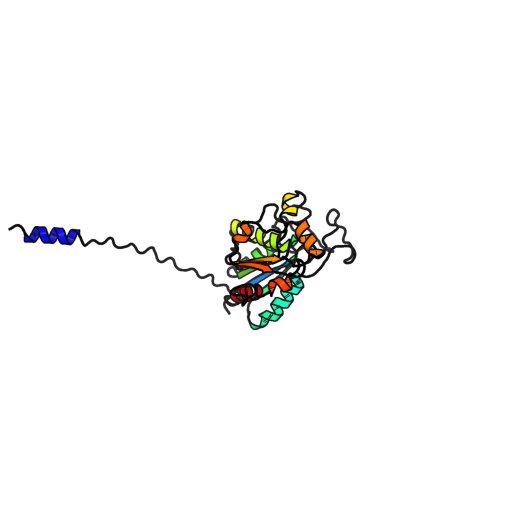.633 1.00 98.56 164 ILE A N 1
ATOM 1259 C CA . ILE A 1 164 ? -2.495 -4.169 -3.054 1.00 98.56 164 ILE A CA 1
ATOM 1260 C C . ILE A 1 164 ? -0.999 -3.991 -3.275 1.00 98.56 164 ILE A C 1
ATOM 1262 O O . ILE A 1 164 ? -0.403 -3.056 -2.742 1.00 98.56 164 ILE A O 1
ATOM 1266 N N . THR A 1 165 ? -0.399 -4.875 -4.064 1.00 97.38 165 THR A N 1
ATOM 1267 C CA . THR A 1 165 ? 1.017 -4.814 -4.440 1.00 97.38 165 THR A CA 1
ATOM 1268 C C . THR A 1 165 ? 1.134 -4.468 -5.920 1.00 97.38 165 THR A C 1
ATOM 1270 O O . THR A 1 165 ? 0.620 -5.177 -6.782 1.00 97.38 165 THR A O 1
ATOM 1273 N N . ILE A 1 166 ? 1.779 -3.340 -6.216 1.00 96.62 166 ILE A N 1
ATOM 1274 C CA . ILE A 1 166 ? 1.960 -2.817 -7.572 1.00 96.62 166 ILE A CA 1
ATOM 1275 C C . ILE A 1 166 ? 3.429 -2.963 -7.943 1.00 96.62 166 ILE A C 1
ATOM 1277 O O .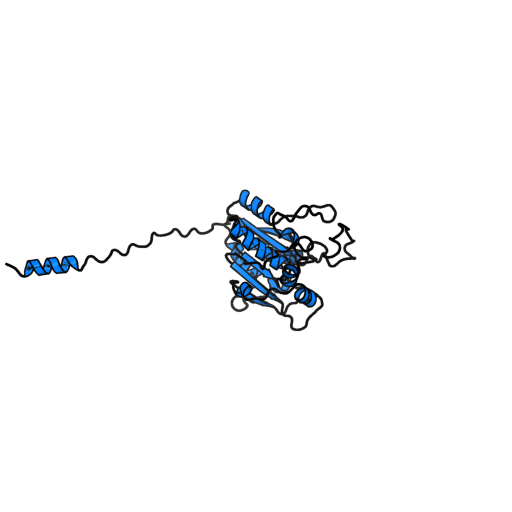 ILE A 1 166 ? 4.293 -2.290 -7.383 1.00 96.62 166 ILE A O 1
ATOM 1281 N N . ASP A 1 167 ? 3.689 -3.857 -8.881 1.00 92.75 167 ASP A N 1
ATOM 1282 C CA . ASP A 1 167 ? 5.006 -4.278 -9.339 1.00 92.75 167 ASP A CA 1
ATOM 1283 C C . ASP A 1 167 ? 6.031 -4.403 -8.196 1.00 92.75 167 ASP A C 1
ATOM 1285 O O . ASP A 1 167 ? 7.014 -3.654 -8.163 1.00 92.75 167 ASP A O 1
ATOM 1289 N N . PRO A 1 168 ? 5.775 -5.273 -7.196 1.00 90.44 168 PRO A N 1
ATOM 1290 C CA . PRO A 1 168 ? 6.635 -5.382 -6.027 1.00 90.44 168 PRO A CA 1
ATOM 1291 C C . PRO A 1 168 ? 8.040 -5.868 -6.412 1.00 90.44 168 PRO A C 1
ATOM 1293 O O . PRO A 1 168 ? 8.214 -6.770 -7.235 1.00 90.44 168 PRO A O 1
ATOM 1296 N N . VAL A 1 169 ? 9.063 -5.278 -5.791 1.00 83.44 169 VAL A N 1
ATOM 1297 C CA . VAL A 1 169 ? 10.476 -5.646 -5.993 1.00 83.44 169 VAL A CA 1
ATOM 1298 C C . VAL A 1 169 ? 11.161 -5.760 -4.637 1.00 83.44 169 VAL A C 1
ATOM 1300 O O . VAL A 1 169 ? 10.859 -4.987 -3.731 1.00 83.44 169 VAL A O 1
ATOM 1303 N N . GLY A 1 170 ? 12.098 -6.695 -4.491 1.00 71.75 170 GLY A N 1
ATOM 1304 C CA . GLY A 1 170 ? 12.820 -6.863 -3.227 1.00 71.75 170 GLY A CA 1
ATOM 1305 C C . GLY A 1 170 ? 13.651 -8.136 -3.109 1.00 71.75 170 GLY A C 1
ATOM 1306 O O . GLY A 1 170 ? 14.583 -8.148 -2.308 1.00 71.75 170 GLY A O 1
ATOM 1307 N N . ILE A 1 171 ? 13.416 -9.154 -3.952 1.00 70.88 171 ILE A N 1
ATOM 1308 C CA . ILE A 1 171 ? 14.106 -10.458 -3.890 1.00 70.88 171 ILE A CA 1
ATOM 1309 C C . ILE A 1 171 ? 15.632 -10.309 -3.861 1.00 70.88 171 ILE A C 1
ATOM 1311 O O . ILE A 1 171 ? 16.328 -11.014 -3.130 1.00 70.88 171 ILE A O 1
ATOM 1315 N N . ARG A 1 172 ? 16.196 -9.437 -4.704 1.00 61.56 172 ARG A N 1
ATOM 1316 C CA . ARG A 1 172 ? 17.659 -9.316 -4.812 1.00 61.56 172 ARG A CA 1
ATOM 1317 C C . ARG A 1 172 ? 18.241 -8.506 -3.663 1.00 61.56 172 ARG A C 1
ATOM 1319 O O . ARG A 1 172 ? 19.312 -8.841 -3.164 1.00 61.56 172 ARG A O 1
ATOM 1326 N N . LEU A 1 173 ? 17.536 -7.464 -3.227 1.00 65.62 173 LEU A N 1
ATOM 1327 C CA . LEU A 1 173 ? 17.964 -6.640 -2.098 1.00 65.62 173 LEU A CA 1
ATOM 1328 C C . LEU A 1 173 ? 17.891 -7.421 -0.781 1.00 65.62 173 LEU A C 1
ATOM 1330 O O . LEU A 1 173 ? 18.815 -7.310 0.027 1.00 65.62 173 LEU A O 1
ATOM 1334 N N . SER A 1 174 ? 16.870 -8.261 -0.610 1.00 61.44 174 SER A N 1
ATOM 1335 C CA . SER A 1 174 ? 16.691 -9.112 0.565 1.00 61.44 174 SER A CA 1
ATOM 1336 C C . SER A 1 174 ? 17.792 -10.179 0.649 1.00 61.44 174 SER A C 1
ATOM 1338 O O . SER A 1 174 ? 18.464 -10.299 1.671 1.00 61.44 174 SER A O 1
ATOM 1340 N N . LYS A 1 175 ? 18.118 -10.832 -0.476 1.00 62.25 175 LYS A N 1
ATOM 1341 C CA . LYS A 1 175 ? 19.181 -11.855 -0.574 1.00 62.25 175 LYS A CA 1
ATOM 1342 C C . LYS A 1 175 ? 20.615 -11.309 -0.535 1.00 62.25 175 LYS A C 1
ATOM 1344 O O . LYS A 1 175 ? 21.547 -12.076 -0.316 1.00 62.25 175 LYS A O 1
ATOM 1349 N N . SER A 1 176 ? 20.827 -10.007 -0.737 1.00 55.12 176 SER A N 1
ATOM 1350 C CA . SER A 1 176 ? 22.178 -9.419 -0.802 1.00 55.12 176 SER A CA 1
ATOM 1351 C C . SER A 1 176 ? 22.893 -9.293 0.552 1.00 55.12 176 SER A C 1
ATOM 1353 O O . SER A 1 176 ? 24.071 -8.949 0.583 1.00 55.12 176 SER A O 1
ATOM 1355 N N . GLY A 1 177 ? 22.200 -9.491 1.681 1.00 47.53 177 GLY A N 1
ATOM 1356 C CA . GLY A 1 177 ? 22.757 -9.276 3.028 1.00 47.53 177 GLY A CA 1
ATOM 1357 C C . GLY A 1 177 ? 23.040 -7.804 3.384 1.00 47.53 177 GLY A C 1
ATOM 1358 O O . GLY A 1 177 ? 23.243 -7.478 4.548 1.00 47.53 177 GLY A O 1
ATOM 1359 N N . VAL A 1 178 ? 22.982 -6.883 2.412 1.00 46.50 178 VAL A N 1
ATOM 1360 C CA . VAL A 1 178 ? 23.137 -5.424 2.592 1.00 46.50 178 VAL A CA 1
ATOM 1361 C C . VAL A 1 178 ? 21.809 -4.761 3.020 1.00 46.50 178 VAL A C 1
ATOM 1363 O O . VAL A 1 178 ? 21.775 -3.590 3.401 1.00 46.50 178 VAL A O 1
ATOM 1366 N N . GLY A 1 179 ? 20.700 -5.508 2.971 1.00 47.97 179 GLY A N 1
ATOM 1367 C CA . GLY A 1 179 ? 19.331 -4.986 3.017 1.00 47.97 179 GLY A CA 1
ATOM 1368 C C . GLY A 1 179 ? 18.795 -4.543 4.383 1.00 47.97 179 GLY A C 1
ATOM 1369 O O . GLY A 1 179 ? 17.916 -3.685 4.416 1.00 47.97 179 GLY A O 1
ATOM 1370 N N . ASN A 1 180 ? 19.328 -5.049 5.501 1.00 45.56 180 ASN A N 1
ATOM 1371 C CA . ASN A 1 180 ? 18.653 -4.907 6.800 1.00 45.56 180 ASN A CA 1
ATOM 1372 C C . ASN A 1 180 ? 18.723 -3.470 7.375 1.00 45.56 180 ASN A C 1
ATOM 1374 O O . ASN A 1 180 ? 17.711 -2.883 7.764 1.00 45.56 180 ASN A O 1
ATOM 1378 N N . ASP A 1 181 ? 19.906 -2.843 7.328 1.00 50.91 181 ASP A N 1
ATOM 1379 C CA . ASP A 1 181 ? 20.111 -1.482 7.862 1.00 50.91 181 ASP A CA 1
ATOM 1380 C C . ASP A 1 181 ? 20.191 -0.373 6.811 1.00 50.91 181 ASP A C 1
ATOM 1382 O O . ASP A 1 181 ? 19.872 0.794 7.092 1.00 50.91 181 ASP A O 1
ATOM 1386 N N . ARG A 1 182 ? 20.606 -0.718 5.586 1.00 55.94 182 ARG A N 1
ATOM 1387 C CA . ARG A 1 182 ? 20.810 0.271 4.520 1.00 55.94 182 ARG A CA 1
ATOM 1388 C C . ARG A 1 182 ? 19.568 0.473 3.667 1.00 55.94 182 ARG A C 1
ATOM 1390 O O . ARG A 1 182 ? 19.251 1.618 3.360 1.00 55.94 182 ARG A O 1
ATOM 1397 N N . ALA A 1 183 ? 18.869 -0.611 3.330 1.00 61.19 183 ALA A N 1
ATOM 1398 C CA . ALA A 1 183 ? 17.728 -0.573 2.424 1.00 61.19 183 ALA A CA 1
ATOM 1399 C C . ALA A 1 183 ? 16.380 -0.837 3.099 1.00 61.19 183 ALA A C 1
ATOM 1401 O O . ALA A 1 183 ? 15.412 -0.820 2.371 1.00 61.19 183 ALA A O 1
ATOM 1402 N N . ARG A 1 184 ? 16.291 -1.049 4.425 1.00 76.94 184 ARG A N 1
ATOM 1403 C CA . ARG A 1 184 ? 15.033 -1.073 5.212 1.00 76.94 184 ARG A CA 1
ATOM 1404 C C . ARG A 1 184 ? 13.891 -1.856 4.541 1.00 76.94 184 ARG A C 1
ATOM 1406 O O . ARG A 1 184 ? 12.795 -1.331 4.358 1.00 76.94 184 ARG A O 1
ATOM 1413 N N . ILE A 1 185 ? 14.172 -3.098 4.160 1.00 77.25 185 ILE A N 1
ATOM 1414 C CA . ILE A 1 185 ? 13.176 -4.031 3.627 1.00 77.25 185 ILE A CA 1
ATOM 1415 C C . ILE A 1 185 ? 13.182 -5.339 4.411 1.00 77.25 185 ILE A C 1
ATOM 1417 O O . ILE A 1 185 ? 14.207 -5.709 4.986 1.00 77.25 185 ILE A O 1
ATOM 1421 N N . TYR A 1 186 ? 12.059 -6.059 4.386 1.00 79.44 186 TYR A N 1
ATOM 1422 C CA . TYR A 1 186 ? 11.972 -7.402 4.964 1.00 79.44 186 TYR A CA 1
ATOM 1423 C C . TYR A 1 186 ? 13.009 -8.334 4.323 1.00 79.44 186 TYR A C 1
ATOM 1425 O O . TYR A 1 186 ? 13.084 -8.453 3.100 1.00 79.44 186 TYR A O 1
ATOM 1433 N N . TYR A 1 187 ? 13.850 -8.940 5.168 1.00 75.44 187 TYR A N 1
ATOM 1434 C CA . TYR A 1 187 ? 14.967 -9.787 4.738 1.00 75.44 187 TYR A CA 1
ATOM 1435 C C . TYR A 1 187 ? 14.504 -11.127 4.168 1.00 75.44 187 TYR A C 1
ATOM 1437 O O . TYR A 1 187 ? 15.075 -11.631 3.203 1.00 75.44 187 TYR A O 1
ATOM 1445 N N . LEU A 1 188 ? 13.487 -11.718 4.788 1.00 80.69 188 LEU A N 1
ATOM 1446 C CA . LEU A 1 188 ? 12.838 -12.890 4.230 1.00 80.69 188 LEU A CA 1
ATOM 1447 C C . LEU A 1 188 ? 11.824 -12.439 3.189 1.00 80.69 188 LEU A C 1
ATOM 1449 O O . LEU A 1 188 ? 11.288 -11.331 3.262 1.00 80.69 188 LEU A O 1
ATOM 1453 N N . GLU A 1 189 ? 11.604 -13.310 2.215 1.00 83.81 189 GLU A N 1
ATOM 1454 C CA . GLU A 1 189 ? 10.484 -13.173 1.300 1.00 83.81 189 GLU A CA 1
ATOM 1455 C C . GLU A 1 189 ? 9.181 -13.096 2.108 1.00 83.81 189 GLU A C 1
ATOM 1457 O O . GLU A 1 189 ? 8.977 -13.945 2.981 1.00 83.81 189 GLU A O 1
ATOM 1462 N N . PRO A 1 190 ? 8.357 -12.053 1.905 1.00 86.62 190 PRO A N 1
ATOM 1463 C CA . PRO A 1 190 ? 7.091 -11.930 2.604 1.00 86.62 190 PRO A CA 1
ATOM 1464 C C . PRO A 1 190 ? 6.134 -13.076 2.278 1.00 86.62 190 PRO A C 1
ATOM 1466 O O . PRO A 1 190 ? 5.989 -13.423 1.113 1.00 86.62 190 PRO A O 1
ATOM 1469 N N . ASP A 1 191 ? 5.390 -13.565 3.270 1.00 90.00 191 ASP A N 1
ATOM 1470 C CA . ASP A 1 191 ? 4.229 -14.450 3.065 1.00 90.00 191 ASP A CA 1
ATOM 1471 C C . ASP A 1 191 ? 2.946 -13.673 3.414 1.00 90.00 191 ASP A C 1
ATOM 1473 O O . ASP A 1 191 ? 2.540 -13.633 4.582 1.00 90.00 191 ASP A O 1
ATOM 1477 N N . PRO A 1 192 ? 2.332 -12.949 2.455 1.00 92.88 192 PRO A N 1
ATOM 1478 C CA . PRO A 1 192 ? 1.348 -11.926 2.782 1.00 92.88 192 PRO A CA 1
ATOM 1479 C C . PRO A 1 192 ? 0.068 -12.506 3.362 1.00 92.88 192 PRO A C 1
ATOM 1481 O O . PRO A 1 192 ? -0.494 -13.470 2.843 1.00 92.88 192 PRO A O 1
ATOM 1484 N N . VAL A 1 193 ? -0.462 -11.845 4.393 1.00 94.38 193 VAL A N 1
ATOM 1485 C CA . VAL A 1 193 ? -1.715 -12.251 5.036 1.00 94.38 193 VAL A CA 1
ATOM 1486 C C . VAL A 1 193 ? -2.728 -11.115 4.977 1.00 94.38 193 VAL A C 1
ATOM 1488 O O . VAL A 1 193 ? -2.663 -10.145 5.734 1.00 94.38 193 VAL A O 1
ATOM 1491 N N . ALA A 1 194 ? -3.709 -11.262 4.087 1.00 96.50 194 ALA A N 1
ATOM 1492 C CA . ALA A 1 194 ? -4.813 -10.323 3.935 1.00 96.50 194 ALA A CA 1
ATOM 1493 C C . ALA A 1 194 ? -6.125 -11.038 3.584 1.00 96.50 194 ALA A C 1
ATOM 1495 O O . ALA A 1 194 ? -6.116 -12.129 3.018 1.00 96.50 194 ALA A O 1
ATOM 1496 N N . LYS A 1 195 ? -7.268 -10.406 3.882 1.00 96.19 195 LYS A N 1
ATOM 1497 C CA . LYS A 1 195 ? -8.590 -10.920 3.466 1.00 96.19 195 LYS A CA 1
ATOM 1498 C C . LYS A 1 195 ? -8.774 -10.848 1.951 1.00 96.19 195 LYS A C 1
ATOM 1500 O O . LYS A 1 195 ? -9.415 -11.715 1.364 1.00 96.19 195 LYS A O 1
ATOM 1505 N N . LYS A 1 196 ? -8.234 -9.794 1.337 1.00 96.56 196 LYS A N 1
ATOM 1506 C CA . LYS A 1 196 ? -8.184 -9.599 -0.108 1.00 96.56 196 LYS A CA 1
ATOM 1507 C C . LYS A 1 196 ? -6.808 -9.087 -0.511 1.00 96.56 196 LYS A C 1
ATOM 1509 O O . LYS A 1 196 ? -6.440 -7.974 -0.150 1.00 96.56 196 LYS A O 1
ATOM 1514 N N . TRP A 1 197 ? -6.083 -9.871 -1.295 1.00 97.50 197 TRP A N 1
ATOM 1515 C CA . TRP A 1 197 ? -4.818 -9.490 -1.905 1.00 97.50 197 TRP A CA 1
ATOM 1516 C C . TRP A 1 197 ? -4.976 -9.345 -3.421 1.00 97.50 197 TRP A C 1
ATOM 1518 O O . TRP A 1 197 ? -5.454 -10.252 -4.105 1.00 97.50 197 TRP A O 1
ATOM 1528 N N . ILE A 1 198 ? -4.607 -8.172 -3.928 1.00 97.50 198 ILE A N 1
ATOM 1529 C CA . ILE A 1 198 ? -4.550 -7.837 -5.348 1.00 97.50 198 ILE A CA 1
ATOM 1530 C C . ILE A 1 198 ? -3.091 -7.568 -5.695 1.00 97.50 198 ILE A C 1
ATOM 1532 O O . ILE A 1 198 ? -2.463 -6.696 -5.099 1.00 97.50 198 ILE A O 1
ATOM 1536 N N . ASN A 1 199 ? -2.564 -8.277 -6.678 1.00 96.06 199 ASN A N 1
ATOM 1537 C CA . ASN A 1 199 ? -1.202 -8.092 -7.138 1.00 96.06 199 ASN A CA 1
ATOM 1538 C C . ASN A 1 199 ? -1.177 -7.762 -8.638 1.00 96.06 199 ASN A C 1
ATOM 1540 O O . ASN A 1 199 ? -1.936 -8.322 -9.432 1.00 96.06 199 ASN A O 1
ATOM 1544 N N . ILE A 1 200 ? -0.335 -6.798 -9.008 1.00 94.88 200 ILE A N 1
ATOM 1545 C CA . ILE A 1 200 ? -0.176 -6.316 -10.382 1.00 94.88 200 ILE A CA 1
ATOM 1546 C C . ILE A 1 200 ? 1.302 -6.366 -10.737 1.00 94.88 200 ILE A C 1
ATOM 1548 O O . ILE A 1 200 ? 2.117 -5.777 -10.034 1.00 94.88 200 ILE A O 1
ATOM 1552 N N . PHE A 1 201 ? 1.640 -6.994 -11.855 1.00 90.25 201 PHE A N 1
ATOM 1553 C CA . PHE A 1 201 ? 2.982 -6.957 -12.429 1.00 90.25 201 PHE A CA 1
ATOM 1554 C C . PHE A 1 201 ? 3.084 -5.933 -13.542 1.00 90.25 201 PHE A C 1
ATOM 1556 O O . PHE A 1 201 ? 2.166 -5.812 -14.347 1.00 90.25 201 PHE A O 1
ATOM 1563 N N . SER A 1 202 ? 4.226 -5.265 -13.651 1.00 87.31 202 SER A N 1
ATOM 1564 C CA . SER A 1 202 ? 4.573 -4.526 -14.863 1.00 87.31 202 SER A CA 1
ATOM 1565 C C . SER A 1 202 ? 5.288 -5.464 -15.842 1.00 87.31 202 SER A C 1
ATOM 1567 O O . SER A 1 202 ? 6.211 -6.187 -15.477 1.00 87.31 202 SER A O 1
ATOM 1569 N N . GLN A 1 203 ? 4.876 -5.477 -17.103 1.00 84.75 203 GLN A N 1
ATOM 1570 C CA . GLN A 1 203 ? 5.568 -6.153 -18.199 1.00 84.75 203 GLN A CA 1
ATOM 1571 C C . GLN A 1 203 ? 5.394 -5.319 -19.477 1.00 84.75 203 GLN A C 1
ATOM 1573 O O . GLN A 1 203 ? 4.558 -5.639 -20.329 1.00 84.75 203 GLN A O 1
ATOM 1578 N N . PRO A 1 204 ? 6.142 -4.212 -19.612 1.00 78.38 204 PRO A N 1
ATOM 1579 C CA . PRO A 1 204 ? 5.984 -3.320 -20.744 1.00 78.38 204 PRO A CA 1
ATOM 1580 C C . PRO A 1 204 ? 6.512 -3.960 -22.030 1.00 78.38 204 PRO A C 1
ATOM 1582 O O . PRO A 1 204 ? 7.417 -4.794 -22.026 1.00 78.38 204 PRO A O 1
ATOM 1585 N N . LEU A 1 205 ? 5.937 -3.558 -23.167 1.00 72.12 205 LEU A N 1
ATOM 1586 C CA . LEU A 1 205 ? 6.283 -4.104 -24.489 1.00 72.12 205 LEU A CA 1
ATOM 1587 C C . LEU A 1 205 ? 7.683 -3.677 -24.968 1.00 72.12 205 LEU A C 1
ATOM 1589 O O . LEU A 1 205 ? 8.256 -4.295 -25.865 1.00 72.12 205 LEU A O 1
ATOM 1593 N N . LYS A 1 206 ? 8.221 -2.600 -24.391 1.00 69.25 206 LYS A N 1
ATOM 1594 C CA . LYS A 1 206 ? 9.590 -2.100 -24.564 1.00 69.25 206 LYS A CA 1
ATOM 1595 C C . LYS A 1 206 ? 10.082 -1.672 -23.185 1.00 69.25 206 LYS A C 1
ATOM 1597 O O . LYS A 1 206 ? 9.291 -1.114 -22.446 1.00 69.25 206 LYS A O 1
ATOM 1602 N N . ASN A 1 207 ? 11.345 -1.902 -22.839 1.00 58.25 207 ASN A N 1
ATOM 1603 C CA . ASN A 1 207 ? 11.860 -1.548 -21.509 1.00 58.25 207 ASN A CA 1
ATOM 1604 C C . ASN A 1 207 ? 12.422 -0.113 -21.484 1.00 58.25 207 ASN A C 1
ATOM 1606 O O . ASN A 1 207 ? 13.164 0.269 -22.393 1.00 58.25 207 ASN A O 1
ATOM 1610 N N . TYR A 1 208 ? 12.137 0.645 -20.423 1.00 60.53 208 TYR A N 1
ATOM 1611 C CA . TYR A 1 208 ? 12.767 1.929 -20.087 1.00 60.53 208 TYR A CA 1
ATOM 1612 C C . TYR A 1 208 ? 13.663 1.820 -18.839 1.00 60.53 208 TYR A C 1
ATOM 1614 O O . TYR A 1 208 ? 13.837 0.749 -18.261 1.00 60.53 208 TYR A O 1
ATOM 1622 N N . ARG A 1 209 ? 14.321 2.929 -18.453 1.00 53.97 209 ARG A N 1
ATOM 1623 C CA . ARG A 1 209 ? 15.310 2.985 -17.351 1.00 53.97 209 ARG A CA 1
ATOM 1624 C C . ARG A 1 209 ? 14.768 2.497 -16.001 1.00 53.97 209 ARG A C 1
ATOM 1626 O O . ARG A 1 209 ? 15.525 1.941 -15.216 1.00 53.97 209 ARG A O 1
ATOM 1633 N N . ASP A 1 210 ? 13.495 2.711 -15.724 1.00 52.50 210 ASP A N 1
ATOM 1634 C CA . ASP A 1 210 ? 12.792 2.280 -14.515 1.00 52.50 210 ASP A CA 1
ATOM 1635 C C . ASP A 1 210 ? 12.495 0.772 -14.496 1.00 52.50 210 ASP A C 1
ATOM 1637 O O . ASP A 1 210 ? 12.563 0.153 -13.435 1.00 52.50 210 ASP A O 1
ATOM 1641 N N . ASP A 1 211 ? 12.313 0.140 -15.656 1.00 53.91 211 ASP A N 1
ATOM 1642 C CA . ASP A 1 211 ? 12.231 -1.324 -15.754 1.00 53.91 211 ASP A CA 1
ATOM 1643 C C . ASP A 1 211 ? 13.565 -1.992 -15.383 1.00 53.91 211 ASP A C 1
ATOM 1645 O O . ASP A 1 211 ? 13.587 -3.074 -14.795 1.00 53.91 211 ASP A O 1
ATOM 1649 N N . TYR A 1 212 ? 14.697 -1.315 -15.619 1.00 49.72 212 TYR A N 1
ATOM 1650 C CA . TYR A 1 212 ? 15.997 -1.771 -15.114 1.00 49.72 212 TYR A CA 1
ATOM 1651 C C . TYR A 1 212 ? 16.089 -1.690 -13.587 1.00 49.72 212 TYR A C 1
ATOM 1653 O O . TYR A 1 212 ? 16.744 -2.540 -12.992 1.00 49.72 212 TYR A O 1
ATOM 1661 N N . ILE A 1 213 ? 15.416 -0.737 -12.928 1.00 53.41 213 ILE A N 1
ATOM 1662 C CA . ILE A 1 213 ? 15.360 -0.670 -11.456 1.00 53.41 213 ILE A CA 1
ATOM 1663 C C . ILE A 1 213 ? 14.577 -1.869 -10.905 1.00 53.41 213 ILE A C 1
ATOM 1665 O O . ILE A 1 213 ? 15.024 -2.487 -9.937 1.00 53.41 213 ILE A O 1
ATOM 1669 N N . ALA A 1 214 ? 13.486 -2.275 -11.563 1.00 51.31 214 ALA A N 1
ATOM 1670 C CA . ALA A 1 214 ? 12.742 -3.481 -11.193 1.00 51.31 214 ALA A CA 1
ATOM 1671 C C . ALA A 1 214 ? 13.549 -4.775 -11.412 1.00 51.31 214 ALA A C 1
ATOM 1673 O O . ALA A 1 214 ? 13.550 -5.677 -10.570 1.00 51.31 214 ALA A O 1
ATOM 1674 N N . ILE A 1 215 ? 14.311 -4.847 -12.507 1.00 51.91 215 ILE A N 1
ATOM 1675 C CA . ILE A 1 215 ? 15.225 -5.964 -12.793 1.00 51.91 215 ILE A CA 1
ATOM 1676 C C . ILE A 1 215 ? 16.382 -6.015 -11.776 1.00 51.91 215 ILE A C 1
ATOM 1678 O O . ILE A 1 215 ? 16.764 -7.099 -11.327 1.00 51.91 215 ILE A O 1
ATOM 1682 N N . LEU A 1 216 ? 16.925 -4.861 -11.374 1.00 51.78 216 LEU A N 1
ATOM 1683 C CA . LEU A 1 216 ? 18.017 -4.756 -10.399 1.00 51.78 216 LEU A CA 1
ATOM 1684 C C . LEU A 1 216 ? 17.555 -5.064 -8.965 1.00 51.78 216 LEU A C 1
ATOM 1686 O O . LEU A 1 216 ? 18.272 -5.753 -8.239 1.00 51.78 216 LEU A O 1
ATOM 1690 N N . GLY A 1 217 ? 16.357 -4.619 -8.573 1.00 52.03 217 GLY A N 1
ATOM 1691 C CA . GLY A 1 217 ? 15.748 -4.911 -7.268 1.00 52.03 217 GLY A CA 1
ATOM 1692 C C . GLY A 1 217 ? 15.241 -6.351 -7.120 1.00 52.03 217 GLY A C 1
ATOM 1693 O O . GLY A 1 217 ? 15.080 -6.841 -6.001 1.00 52.03 217 GLY A O 1
ATOM 1694 N N . GLY A 1 218 ? 15.055 -7.057 -8.239 1.00 57.19 218 GLY A N 1
ATOM 1695 C CA . GLY A 1 218 ? 14.475 -8.394 -8.276 1.00 57.19 218 GLY A CA 1
ATOM 1696 C C . GLY A 1 218 ? 12.968 -8.321 -8.092 1.00 57.19 218 GLY A C 1
ATOM 1697 O O . GLY A 1 218 ? 12.483 -8.365 -6.959 1.00 57.19 218 GLY A O 1
ATOM 1698 N N . ARG A 1 219 ? 12.253 -8.187 -9.213 1.00 64.75 219 ARG A N 1
ATOM 1699 C CA . ARG A 1 219 ? 10.793 -8.284 -9.278 1.00 64.75 219 ARG A CA 1
ATOM 1700 C C . ARG A 1 219 ? 10.330 -9.567 -8.592 1.00 64.75 219 ARG A C 1
ATOM 1702 O O . ARG A 1 219 ? 10.912 -10.625 -8.820 1.00 64.75 219 ARG A O 1
ATOM 1709 N N . TRP A 1 220 ? 9.336 -9.438 -7.723 1.00 65.50 220 TRP A N 1
ATOM 1710 C CA . TRP A 1 220 ? 8.806 -10.549 -6.946 1.00 65.50 220 TRP A CA 1
ATOM 1711 C C . TRP A 1 220 ? 7.677 -11.219 -7.716 1.00 65.50 220 TRP A C 1
ATOM 1713 O O . TRP A 1 220 ? 6.563 -10.732 -7.660 1.00 65.50 220 TRP A O 1
ATOM 1723 N N . ASN A 1 221 ? 7.976 -12.246 -8.513 1.00 62.81 221 ASN A N 1
ATOM 1724 C CA . ASN A 1 221 ? 7.036 -12.873 -9.453 1.00 62.81 221 ASN A CA 1
ATOM 1725 C C . ASN A 1 221 ? 7.034 -14.412 -9.377 1.00 62.81 221 ASN A C 1
ATOM 1727 O O . ASN A 1 221 ? 6.945 -15.085 -10.405 1.00 62.81 221 ASN A O 1
ATOM 1731 N N . ASP A 1 222 ? 7.181 -14.955 -8.174 1.00 63.44 222 ASP A N 1
ATOM 1732 C CA . ASP A 1 222 ? 7.194 -16.391 -7.881 1.00 63.44 222 ASP A CA 1
ATOM 1733 C C . ASP A 1 222 ? 5.818 -16.919 -7.434 1.00 63.44 222 ASP A C 1
ATOM 1735 O O . ASP A 1 222 ? 4.807 -16.207 -7.442 1.00 63.44 222 ASP A O 1
ATOM 1739 N N . ASP A 1 223 ? 5.792 -18.203 -7.069 1.00 57.59 223 ASP A N 1
ATOM 1740 C CA . ASP A 1 223 ? 4.606 -18.962 -6.667 1.00 57.59 223 ASP A CA 1
ATOM 1741 C C . ASP A 1 223 ? 3.833 -18.315 -5.503 1.00 57.59 223 ASP A C 1
ATOM 1743 O O . ASP A 1 223 ? 2.623 -18.516 -5.387 1.00 57.59 223 ASP A O 1
ATOM 1747 N N . ASP A 1 224 ? 4.474 -17.491 -4.670 1.00 62.62 224 ASP A N 1
ATOM 1748 C CA . ASP A 1 224 ? 3.811 -16.855 -3.531 1.00 62.62 224 ASP A CA 1
ATOM 1749 C C . ASP A 1 224 ? 2.899 -15.708 -3.962 1.00 62.62 224 ASP A C 1
ATOM 1751 O O . ASP A 1 224 ? 1.803 -15.548 -3.418 1.00 62.62 224 ASP A O 1
ATOM 1755 N N . THR A 1 225 ? 3.245 -14.990 -5.031 1.00 66.56 225 THR A N 1
ATOM 1756 C CA . THR A 1 225 ? 2.311 -14.033 -5.644 1.00 66.56 225 THR A CA 1
ATOM 1757 C C . THR A 1 225 ? 1.090 -14.706 -6.270 1.00 66.56 225 THR A C 1
ATOM 1759 O O . THR A 1 225 ? 0.019 -14.096 -6.337 1.00 66.56 225 THR A O 1
ATOM 1762 N N . ALA A 1 226 ? 1.181 -15.988 -6.646 1.00 69.25 226 ALA A N 1
ATOM 1763 C CA . ALA A 1 226 ? 0.039 -16.752 -7.146 1.00 69.25 226 ALA A CA 1
ATOM 1764 C C . ALA A 1 226 ? -1.038 -16.994 -6.070 1.00 69.25 226 ALA A C 1
ATOM 1766 O O . ALA A 1 226 ? -2.186 -17.275 -6.418 1.00 69.25 226 ALA A O 1
ATOM 1767 N N . LYS A 1 227 ? -0.711 -16.820 -4.778 1.00 81.75 227 LYS A N 1
ATOM 1768 C CA . LYS A 1 227 ? -1.676 -16.879 -3.665 1.00 81.75 227 LYS A CA 1
ATOM 1769 C C . LYS A 1 227 ? -2.618 -15.666 -3.617 1.00 81.75 227 LYS A C 1
ATOM 1771 O O . LYS A 1 227 ? -3.620 -15.713 -2.900 1.00 81.75 227 LYS A O 1
ATOM 1776 N N . ALA A 1 228 ? -2.328 -14.579 -4.340 1.00 88.25 228 ALA A N 1
ATOM 1777 C CA . ALA A 1 228 ? -3.195 -13.404 -4.353 1.00 88.25 228 ALA A CA 1
ATOM 1778 C C . ALA A 1 228 ? -4.588 -13.742 -4.910 1.00 88.25 228 ALA A C 1
ATOM 1780 O O . ALA A 1 228 ? -4.731 -14.471 -5.893 1.00 88.25 228 ALA A O 1
ATOM 1781 N N . ASN A 1 229 ? -5.636 -13.166 -4.314 1.00 93.88 229 ASN A N 1
ATOM 1782 C CA . ASN A 1 229 ? -7.013 -13.370 -4.779 1.00 93.88 229 ASN A CA 1
ATOM 1783 C C . ASN A 1 229 ? -7.215 -12.852 -6.208 1.00 93.88 229 ASN A C 1
ATOM 1785 O O . ASN A 1 229 ? -8.048 -13.376 -6.945 1.00 93.88 229 ASN A O 1
ATOM 1789 N N . PHE A 1 230 ? -6.474 -11.807 -6.576 1.00 93.12 230 PHE A N 1
ATOM 1790 C CA . PHE A 1 230 ? -6.455 -11.243 -7.914 1.00 93.12 230 PHE A CA 1
ATOM 1791 C C . PHE A 1 230 ? -5.013 -11.013 -8.349 1.00 93.12 230 PHE A C 1
ATOM 1793 O O . PHE A 1 230 ? -4.242 -10.382 -7.632 1.00 93.12 230 PHE A O 1
ATOM 1800 N N . ASN A 1 231 ? -4.687 -11.468 -9.554 1.00 92.56 231 ASN A N 1
ATOM 1801 C CA . ASN A 1 231 ? -3.400 -11.248 -10.197 1.00 92.56 231 ASN A CA 1
ATOM 1802 C C . ASN A 1 231 ? -3.618 -10.672 -11.593 1.00 92.56 231 ASN A C 1
ATOM 1804 O O . ASN A 1 231 ? -4.506 -11.126 -12.319 1.00 92.56 231 ASN A O 1
ATOM 1808 N N . SER A 1 232 ? -2.815 -9.686 -11.981 1.00 92.00 232 SER A N 1
ATOM 1809 C CA . SER A 1 232 ? -2.800 -9.177 -13.350 1.00 92.00 232 SER A CA 1
ATOM 1810 C C . SER A 1 232 ? -1.400 -8.791 -13.806 1.00 92.00 232 SER A C 1
ATOM 1812 O O . SER A 1 232 ? -0.497 -8.545 -13.007 1.00 92.00 232 SER A O 1
ATOM 1814 N N . VAL A 1 233 ? -1.237 -8.737 -15.125 1.00 91.12 233 VAL A N 1
ATOM 1815 C CA . VAL A 1 233 ? -0.050 -8.194 -15.779 1.00 91.12 233 VAL A CA 1
ATOM 1816 C C . VAL A 1 233 ? -0.467 -6.951 -16.560 1.00 91.12 233 VAL A C 1
ATOM 1818 O O . VAL A 1 233 ? -1.392 -6.982 -17.381 1.00 91.12 233 VAL A O 1
ATOM 1821 N N . SER A 1 234 ? 0.214 -5.853 -16.275 1.00 91.56 234 SER A N 1
ATOM 1822 C CA . SER A 1 234 ? 0.061 -4.552 -16.903 1.00 91.56 234 SER A CA 1
ATOM 1823 C C . SER A 1 234 ? 1.156 -4.325 -17.936 1.00 91.56 234 SER A C 1
ATOM 1825 O O . SER A 1 234 ? 2.287 -4.773 -17.765 1.00 91.56 234 SER A O 1
ATOM 1827 N N . THR A 1 235 ? 0.838 -3.597 -19.002 1.00 91.56 235 THR A N 1
ATOM 1828 C CA . THR A 1 235 ? 1.832 -3.170 -20.000 1.00 91.56 235 THR A CA 1
ATOM 1829 C C . THR A 1 235 ? 2.471 -1.824 -19.663 1.00 91.56 235 THR A C 1
ATOM 1831 O O . THR A 1 235 ? 3.309 -1.356 -20.430 1.00 91.56 235 THR A O 1
ATOM 1834 N N . TYR A 1 236 ? 2.060 -1.189 -18.563 1.00 92.44 236 TYR A N 1
ATOM 1835 C CA . TYR A 1 236 ? 2.681 0.031 -18.058 1.00 92.44 236 TYR A CA 1
ATOM 1836 C C . TYR A 1 236 ? 4.056 -0.255 -17.455 1.00 92.44 236 TYR A C 1
ATOM 1838 O O . TYR A 1 236 ? 4.337 -1.372 -17.012 1.00 92.44 236 TYR A O 1
ATOM 1846 N N . HIS A 1 237 ? 4.909 0.760 -17.444 1.00 88.69 237 HIS A N 1
ATOM 1847 C CA . HIS A 1 237 ? 6.270 0.687 -16.925 1.00 88.69 237 HIS A CA 1
ATOM 1848 C C . HIS A 1 237 ? 6.307 0.702 -15.399 1.00 88.69 237 HIS A C 1
ATOM 1850 O O . HIS A 1 237 ? 5.355 1.129 -14.739 1.00 88.69 237 HIS A O 1
ATOM 1856 N N . HIS A 1 238 ? 7.431 0.267 -14.824 1.00 87.62 238 HIS A N 1
ATOM 1857 C CA . HIS A 1 238 ? 7.600 0.199 -13.373 1.00 87.62 238 HIS A CA 1
ATOM 1858 C C . HIS A 1 238 ? 7.237 1.512 -12.655 1.00 87.62 238 HIS A C 1
ATOM 1860 O O . HIS A 1 238 ? 6.570 1.473 -11.624 1.00 87.62 238 HIS A O 1
ATOM 1866 N N . GLY A 1 239 ? 7.631 2.677 -13.182 1.00 87.62 239 GLY A N 1
ATOM 1867 C CA . GLY A 1 239 ? 7.347 3.985 -12.580 1.00 87.62 239 GLY A CA 1
ATOM 1868 C C . GLY A 1 239 ? 5.885 4.442 -12.679 1.00 87.62 239 GLY A C 1
ATOM 1869 O O . GLY A 1 239 ? 5.480 5.380 -11.991 1.00 87.62 239 GLY A O 1
ATOM 1870 N N . GLU A 1 240 ? 5.060 3.774 -13.484 1.00 92.75 240 GLU A N 1
ATOM 1871 C CA . GLU A 1 240 ? 3.674 4.153 -13.773 1.00 92.75 240 GLU A CA 1
ATOM 1872 C C . GLU A 1 240 ? 2.676 3.488 -12.809 1.00 92.75 240 GLU A C 1
ATOM 1874 O O . GLU A 1 240 ? 1.599 3.030 -13.194 1.00 92.75 240 GLU A O 1
ATOM 1879 N N . ALA A 1 241 ? 3.007 3.461 -11.513 1.00 95.44 241 ALA A N 1
ATOM 1880 C CA . ALA A 1 241 ? 2.200 2.801 -10.482 1.00 95.44 241 ALA A CA 1
ATOM 1881 C C . ALA A 1 241 ? 0.748 3.291 -10.435 1.00 95.44 241 ALA A C 1
ATOM 1883 O O . ALA A 1 241 ? -0.174 2.506 -10.219 1.00 95.44 241 ALA A O 1
ATOM 1884 N N . SER A 1 242 ? 0.538 4.592 -10.660 1.00 96.88 242 SER A N 1
ATOM 1885 C CA . SER A 1 242 ? -0.805 5.158 -10.751 1.00 96.88 242 SER A CA 1
ATOM 1886 C C . SER A 1 242 ? -1.583 4.549 -11.915 1.00 96.88 242 SER A C 1
ATOM 1888 O O . SER A 1 242 ? -2.736 4.186 -11.730 1.00 96.88 242 SER A O 1
ATOM 1890 N N . GLU A 1 243 ? -0.983 4.438 -13.097 1.00 97.31 243 GLU A N 1
ATOM 1891 C CA . GLU A 1 243 ? -1.680 3.925 -14.279 1.00 97.31 243 GLU A CA 1
ATOM 1892 C C . GLU A 1 243 ? -2.023 2.444 -14.090 1.00 97.31 243 GLU A C 1
ATOM 1894 O O . GLU A 1 243 ? -3.173 2.060 -14.281 1.00 97.31 243 GLU A O 1
ATOM 1899 N N . MET A 1 244 ? -1.092 1.648 -13.548 1.00 97.56 244 MET A N 1
ATOM 1900 C CA . MET A 1 244 ? -1.356 0.261 -13.139 1.00 97.56 244 MET A CA 1
ATOM 1901 C C . MET A 1 244 ? -2.515 0.147 -12.136 1.00 97.56 244 MET A C 1
ATOM 1903 O O . MET A 1 244 ? -3.380 -0.716 -12.272 1.00 97.56 244 MET A O 1
ATOM 1907 N N . PHE A 1 245 ? -2.569 1.026 -11.132 1.00 98.31 245 PHE A N 1
ATOM 1908 C CA . PHE A 1 245 ? -3.602 0.996 -10.092 1.00 98.31 245 PHE A CA 1
ATOM 1909 C C . PHE A 1 245 ? -5.018 1.280 -10.622 1.00 98.31 245 PHE A C 1
ATOM 1911 O O . PHE A 1 245 ? -5.994 0.710 -10.118 1.00 98.31 245 PHE A O 1
ATOM 1918 N N . PHE A 1 246 ? -5.132 2.142 -11.638 1.00 98.00 246 PHE A N 1
ATOM 1919 C CA . PHE A 1 246 ? -6.397 2.505 -12.287 1.00 98.00 246 PHE A CA 1
ATOM 1920 C C . PHE A 1 246 ? -6.709 1.674 -13.542 1.00 98.00 246 PHE A C 1
ATOM 1922 O O . PHE A 1 246 ? -7.805 1.786 -14.094 1.00 98.00 246 PHE A O 1
ATOM 1929 N N . GLU A 1 247 ? -5.794 0.812 -13.985 1.00 97.44 247 GLU A N 1
ATOM 1930 C CA . GLU A 1 247 ? -5.997 -0.029 -15.159 1.00 97.44 247 GLU A CA 1
ATOM 1931 C C . GLU A 1 247 ? -7.077 -1.089 -14.904 1.00 97.44 247 GLU A C 1
ATOM 1933 O O . GLU A 1 247 ? -7.043 -1.838 -13.923 1.00 97.44 247 GLU A O 1
ATOM 1938 N N . LYS A 1 248 ? -8.052 -1.191 -15.812 1.00 96.94 248 LYS A N 1
ATOM 1939 C CA . LYS A 1 248 ? -9.122 -2.187 -15.712 1.00 96.94 248 LYS A CA 1
ATOM 1940 C C . LYS A 1 248 ? -8.655 -3.544 -16.229 1.00 96.94 248 LYS A C 1
ATOM 1942 O O . LYS A 1 248 ? -8.772 -3.840 -17.415 1.00 96.94 248 LYS A O 1
ATOM 1947 N N . LYS A 1 249 ? -8.150 -4.370 -15.316 1.00 93.31 249 LYS A N 1
ATOM 1948 C CA . LYS A 1 249 ? -7.636 -5.725 -15.595 1.00 93.31 249 LYS A CA 1
ATOM 1949 C C . LYS A 1 249 ? -8.368 -6.836 -14.857 1.00 93.31 249 LYS A C 1
ATOM 1951 O O . LYS A 1 249 ? -8.103 -8.010 -15.095 1.00 93.31 249 LYS A O 1
ATOM 1956 N N . PHE A 1 250 ? -9.282 -6.488 -13.960 1.00 92.50 250 PHE A N 1
ATOM 1957 C CA . PHE A 1 250 ? -9.961 -7.442 -13.095 1.00 92.50 250 PHE A CA 1
ATOM 1958 C C . PHE A 1 250 ? -11.436 -7.563 -13.463 1.00 92.50 250 PHE A C 1
ATOM 1960 O O . PHE A 1 250 ? -12.043 -6.618 -13.976 1.00 92.50 250 PHE A O 1
ATOM 1967 N N . LEU A 1 251 ? -12.001 -8.743 -13.181 1.00 91.38 251 LEU A N 1
ATOM 1968 C CA . LEU A 1 251 ? -13.413 -9.068 -13.406 1.00 91.38 251 LEU A CA 1
ATOM 1969 C C . LEU A 1 251 ? -13.853 -8.704 -14.835 1.00 91.38 251 LEU A C 1
ATOM 1971 O O . LEU A 1 251 ? -14.640 -7.784 -15.043 1.00 91.38 251 LEU A O 1
ATOM 1975 N N . GLU A 1 252 ? -13.287 -9.410 -15.821 1.00 90.88 252 GLU A N 1
ATOM 1976 C CA . GLU A 1 252 ? -13.546 -9.204 -17.259 1.00 90.88 252 GLU A CA 1
ATOM 1977 C C . GLU A 1 252 ? -13.183 -7.793 -17.760 1.00 90.88 252 GLU A C 1
ATOM 1979 O O . GLU A 1 252 ? -13.908 -7.199 -18.557 1.00 90.88 252 GLU A O 1
ATOM 1984 N N . ASN A 1 253 ? -12.063 -7.234 -17.285 1.00 91.31 253 ASN A N 1
ATOM 1985 C CA . ASN A 1 253 ? -11.603 -5.876 -17.619 1.00 91.31 253 ASN A CA 1
ATOM 1986 C C . ASN A 1 253 ? -12.623 -4.772 -17.275 1.00 91.31 253 ASN A C 1
ATOM 1988 O O . ASN A 1 253 ? -12.635 -3.702 -17.888 1.00 91.31 253 ASN A O 1
ATOM 1992 N N . LYS A 1 254 ? -13.497 -5.012 -16.290 1.00 94.62 254 LYS A N 1
ATOM 1993 C CA . LYS A 1 254 ? -14.492 -4.026 -15.835 1.00 94.62 254 LYS A CA 1
ATOM 1994 C C . LYS A 1 254 ? -14.018 -3.243 -14.618 1.00 94.62 254 LYS A C 1
ATOM 1996 O O . LYS A 1 254 ? -14.469 -2.112 -14.434 1.00 94.62 254 LYS A O 1
ATOM 2001 N N . MET A 1 255 ? -13.116 -3.819 -13.823 1.00 96.69 255 MET A N 1
ATOM 2002 C CA . MET A 1 255 ? -12.624 -3.230 -12.579 1.00 96.69 255 MET A CA 1
ATOM 2003 C C . MET A 1 255 ? -11.102 -3.097 -12.570 1.00 96.69 255 MET A C 1
ATOM 2005 O O . MET A 1 255 ? -10.369 -3.961 -13.053 1.00 96.69 255 MET A O 1
ATOM 2009 N N . SER A 1 256 ? -10.640 -1.999 -11.988 1.00 97.94 256 SER A N 1
ATOM 2010 C CA . SER A 1 256 ? -9.253 -1.761 -11.594 1.00 97.94 256 SER A CA 1
ATOM 2011 C C . SER A 1 256 ? -9.005 -2.154 -10.135 1.00 97.94 256 SER A C 1
ATOM 2013 O O . SER A 1 256 ? -9.947 -2.418 -9.381 1.00 97.94 256 SER A O 1
ATOM 2015 N N . ALA A 1 257 ? -7.741 -2.168 -9.705 1.00 98.06 257 ALA A N 1
ATOM 2016 C CA . ALA A 1 257 ? -7.417 -2.334 -8.287 1.00 98.06 257 ALA A CA 1
ATOM 2017 C C . ALA A 1 257 ? -7.995 -1.188 -7.439 1.00 98.06 257 ALA A C 1
ATOM 2019 O O . ALA A 1 257 ? -8.501 -1.430 -6.342 1.00 98.06 257 ALA A O 1
ATOM 2020 N N . SER A 1 258 ? -8.015 0.034 -7.983 1.00 98.00 258 SER A N 1
ATOM 2021 C CA . SER A 1 258 ? -8.729 1.171 -7.397 1.00 98.00 258 SER A CA 1
ATOM 2022 C C . SER A 1 258 ? -10.221 0.877 -7.201 1.00 98.00 258 SER A C 1
ATOM 2024 O O . SER A 1 258 ? -10.748 1.087 -6.110 1.00 98.00 258 SER A O 1
ATOM 2026 N N . ASP A 1 259 ? -10.914 0.353 -8.218 1.00 97.56 259 ASP A N 1
ATOM 2027 C CA . ASP A 1 259 ? -12.349 0.043 -8.116 1.00 97.56 259 ASP A CA 1
ATOM 2028 C C . ASP A 1 259 ? -12.627 -1.028 -7.053 1.00 97.56 259 ASP A C 1
ATOM 2030 O O . ASP A 1 259 ? -13.590 -0.926 -6.287 1.00 97.56 259 ASP A O 1
ATOM 2034 N N . LEU A 1 260 ? -11.763 -2.046 -6.978 1.00 97.50 260 LEU A N 1
ATOM 2035 C CA . LEU A 1 260 ? -11.847 -3.085 -5.955 1.00 97.50 260 LEU A CA 1
ATOM 2036 C C . LEU A 1 260 ? -11.637 -2.499 -4.553 1.00 97.50 260 LEU A C 1
ATOM 2038 O O . LEU A 1 260 ? -12.426 -2.806 -3.658 1.00 97.50 260 LEU A O 1
ATOM 2042 N N . LEU A 1 261 ? -10.662 -1.605 -4.363 1.00 97.62 261 LEU A N 1
ATOM 2043 C CA . LEU A 1 261 ? -10.462 -0.915 -3.087 1.00 97.62 261 LEU A CA 1
ATOM 2044 C C . LEU A 1 261 ? -11.684 -0.067 -2.706 1.00 97.62 261 LEU A C 1
ATOM 2046 O O . LEU A 1 261 ? -12.175 -0.178 -1.585 1.00 97.62 261 LEU A O 1
ATOM 2050 N N . VAL A 1 262 ? -12.238 0.722 -3.635 1.00 96.75 262 VAL A N 1
ATOM 2051 C CA . VAL A 1 262 ? -13.475 1.490 -3.393 1.00 96.75 262 VAL A CA 1
ATOM 2052 C C . VAL A 1 262 ? -14.622 0.568 -2.974 1.00 96.75 262 VAL A C 1
ATOM 2054 O O . VAL A 1 262 ? -15.382 0.914 -2.069 1.00 96.75 262 VAL A O 1
ATOM 2057 N N . SER A 1 263 ? -14.754 -0.606 -3.598 1.00 95.12 263 SER A N 1
ATOM 2058 C CA . SER A 1 263 ? -15.809 -1.565 -3.252 1.00 95.12 263 SER A CA 1
ATOM 2059 C C . SER A 1 263 ? -15.702 -2.080 -1.813 1.00 95.12 263 SER A C 1
ATOM 2061 O O . SER A 1 263 ? -16.729 -2.264 -1.162 1.00 95.12 263 SER A O 1
ATOM 2063 N N . GLU A 1 264 ? -14.483 -2.252 -1.292 1.00 94.44 264 GLU A N 1
ATOM 2064 C CA . GLU A 1 264 ? -14.250 -2.665 0.095 1.00 94.44 264 GLU A CA 1
ATOM 2065 C C . GLU A 1 264 ? -14.425 -1.506 1.080 1.00 94.44 264 GLU A C 1
ATOM 2067 O O . GLU A 1 264 ? -15.026 -1.689 2.139 1.00 94.44 264 GLU A O 1
ATOM 2072 N N . LEU A 1 265 ? -13.987 -0.296 0.719 1.00 94.94 265 LEU A N 1
ATOM 2073 C CA . LEU A 1 265 ? -14.154 0.900 1.553 1.00 94.94 265 LEU A CA 1
ATOM 2074 C C . LEU A 1 265 ? -15.633 1.294 1.715 1.00 94.94 265 LEU A C 1
ATOM 2076 O O . LEU A 1 265 ? -16.027 1.807 2.760 1.00 94.94 265 LEU A O 1
ATOM 2080 N N . LYS A 1 266 ? -16.485 1.006 0.721 1.00 92.69 266 LYS A N 1
ATOM 2081 C CA . LYS A 1 266 ? -17.945 1.211 0.804 1.00 92.69 266 LYS A CA 1
ATOM 2082 C C . LYS A 1 266 ? -18.646 0.320 1.834 1.00 92.69 266 LYS A C 1
ATOM 2084 O O . LYS A 1 266 ? -19.783 0.615 2.192 1.00 92.69 266 LYS A O 1
ATOM 2089 N N . LYS A 1 267 ? -18.006 -0.764 2.287 1.00 89.75 267 LYS A N 1
ATOM 2090 C CA . LYS A 1 267 ? -18.570 -1.679 3.296 1.00 89.75 267 LYS A CA 1
ATOM 2091 C C . LYS A 1 267 ? -18.408 -1.157 4.725 1.00 89.75 267 LYS A C 1
ATOM 2093 O O . LYS A 1 267 ? -19.015 -1.706 5.639 1.00 89.75 267 LYS A O 1
ATOM 2098 N N . VAL A 1 268 ? -17.607 -0.110 4.923 1.00 89.56 268 VAL A N 1
ATOM 2099 C CA . VAL A 1 268 ? -17.472 0.577 6.212 1.00 89.56 268 VAL A CA 1
ATOM 2100 C C . VAL A 1 268 ? -18.780 1.297 6.532 1.00 89.56 268 VAL A C 1
ATOM 2102 O O . VAL A 1 268 ? -19.319 2.019 5.692 1.00 89.56 268 VAL A O 1
ATOM 2105 N N . ILE A 1 269 ? -19.299 1.099 7.745 1.00 76.12 269 ILE A N 1
ATOM 2106 C CA . ILE A 1 269 ? -20.610 1.619 8.138 1.00 76.12 269 ILE A CA 1
ATOM 2107 C C . ILE A 1 269 ? -20.639 3.152 8.072 1.00 76.12 269 ILE A C 1
ATOM 2109 O O . ILE A 1 269 ? -19.809 3.845 8.676 1.00 76.12 269 ILE A O 1
ATOM 2113 N N . LYS A 1 270 ? -21.648 3.666 7.358 1.00 58.12 270 LYS A N 1
ATOM 2114 C CA . LYS A 1 270 ? -21.979 5.095 7.305 1.00 58.12 270 LYS A CA 1
ATOM 2115 C C . LYS A 1 270 ? -22.324 5.663 8.672 1.00 58.12 270 LYS A C 1
ATOM 2117 O O . LYS A 1 270 ? -22.968 4.976 9.482 1.00 58.12 270 LYS A O 1
#

Radius of gyration: 24.83 Å; chains: 1; bounding box: 76×84×46 Å

Foldseek 3Di:
DDDPVVVVVVVVVPPPDPPPPDPPPDPPPDLAAQAEEEEQEEEAQAPAFNDDPVPLDQDPQVPGRHNPNLSVVLQVVLCVVLVVLFDHYHYYYAYLQLLFDPVRWPDDHVNHTHHHVLVVLLVVCVVPVSYAYEYAAAASRLQSNLQSQQVCVVVVVDHHAEYEYEQYFAPQLLVVVVCVHNPNGDNDRGQGGYNAYAYEHEDAPDADPQQVVRVNRPGDDDPSSVPGPHYYYDNDYSSNSSCQQQFQDPDVSPDGVSRVVSVVSSSHDD

Secondary structure (DSSP, 8-state):
--HHHHHHHHHHHH-------PPP---------SEEEEEEEE-TTSSS-SS-TTTT----TTSSS----HHHHHHHHHHHHHTTT-SSEEEEEEEGGGGS-GGG---EETTEEPP-HHHHHHHHHHH-TTEEEEEEEETHHHHHHHHHHHHHHHTTS--EEEEEEES-B-HHHHHTS-TTTSS---SSPP---EEEEEEEEE--SS--HHHHHHHHHTB--STTGGGSSEEEEESS-TT-HHHHHH---BTTTTB-HHHHHHHHHTTS--